Protein AF-A0AAU7VH91-F1 (afdb_monomer)

Nearest PDB structures (foldseek):
  8e12-assembly1_C  TM=5.115E-01  e=1.879E-01  synthetic construct
  8e0m-assembly1_A  TM=6.812E-01  e=1.393E+00  synthetic construct
  7rdr-assembly1_A  TM=4.113E-01  e=3.396E-01  unidentified
  8qai-assembly1_A  TM=2.446E-01  e=3.792E+00  synthetic construct
  8v3b-assembly1_a  TM=2.501E-01  e=4.549E+00  synthetic construct

Sequence (282 aa):
MSKFLTLSLVALMFVLPLPVSAATETSAGIKPGQFLYFFDTASEKIGLFFTFGSENKAKKALEHADERLAEAKESANENNTKAVEKAMAGYKEEISLATEKSKGLKDQNKAEELLNIVSENAVRHQEILASVLEKVPEEAKQAILNAIEVSKGGQEEAVKQITELKGEVEKLKKEVAELKAKNETQIKETEELKDTRIKTPQASDLQIESAFSALQIVLDNAGEKPPNMSIYAWAQLARGLKEQAVRDWMRQNPNVFSSTAYIKRFNIILTSYGLYDMRIPQ

Structure (mmCIF, N/CA/C/O backbone):
data_AF-A0AAU7VH91-F1
#
_entry.id   AF-A0AAU7VH91-F1
#
loop_
_atom_site.group_PDB
_atom_site.id
_atom_site.type_symbol
_atom_site.label_atom_id
_atom_site.label_alt_id
_atom_site.label_comp_id
_atom_site.label_asym_id
_atom_site.label_entity_id
_atom_site.label_seq_id
_atom_site.pdbx_PDB_ins_code
_atom_site.Cartn_x
_atom_site.Cartn_y
_atom_site.Cartn_z
_atom_site.occupancy
_atom_site.B_iso_or_equiv
_atom_site.auth_seq_id
_atom_site.auth_comp_id
_atom_site.auth_asym_id
_atom_site.auth_atom_id
_atom_site.pdbx_PDB_model_num
ATOM 1 N N . MET A 1 1 ? -15.155 -69.755 -34.803 1.00 45.69 1 MET A N 1
ATOM 2 C CA . MET A 1 1 ? -13.789 -69.546 -35.345 1.00 45.69 1 MET A CA 1
ATOM 3 C C . MET A 1 1 ? -13.859 -68.233 -36.111 1.00 45.69 1 MET A C 1
ATOM 5 O O . MET A 1 1 ? -14.751 -68.132 -36.929 1.00 45.69 1 MET A O 1
ATOM 9 N N . SER A 1 2 ? -13.142 -67.155 -35.814 1.00 38.47 2 SER A N 1
ATOM 10 C CA . SER A 1 2 ? -11.741 -66.989 -35.424 1.00 38.47 2 SER A CA 1
ATOM 11 C C . SER A 1 2 ? -11.566 -65.833 -34.428 1.00 38.47 2 SER A C 1
ATOM 13 O O . SER A 1 2 ? -12.277 -64.835 -34.478 1.00 38.47 2 SER A O 1
ATOM 15 N N . LYS A 1 3 ? -10.596 -65.991 -33.527 1.00 48.19 3 LYS A N 1
ATOM 16 C CA . LYS A 1 3 ? -10.148 -65.001 -32.544 1.00 48.19 3 LYS A CA 1
ATOM 17 C C . LYS A 1 3 ? -9.445 -63.842 -33.259 1.00 48.19 3 LYS A C 1
ATOM 19 O O . LYS A 1 3 ? -8.544 -64.114 -34.045 1.00 48.19 3 LYS A O 1
ATOM 24 N N . PHE A 1 4 ? -9.760 -62.598 -32.905 1.00 48.78 4 PHE A N 1
ATOM 25 C CA . PHE A 1 4 ? -8.830 -61.483 -33.075 1.00 48.78 4 PHE A CA 1
ATOM 26 C C . PHE A 1 4 ? -8.699 -60.736 -31.753 1.00 48.78 4 PHE A C 1
ATOM 28 O O . PHE A 1 4 ? -9.608 -60.071 -31.269 1.00 48.78 4 PHE A O 1
ATOM 35 N N . LEU A 1 5 ? -7.544 -60.979 -31.147 1.00 51.09 5 LEU A N 1
ATOM 36 C CA . LEU A 1 5 ? -6.989 -60.319 -29.988 1.00 51.09 5 LEU A CA 1
ATOM 37 C C . LEU A 1 5 ? -6.445 -58.969 -30.474 1.00 51.09 5 LEU A C 1
ATOM 39 O O . LEU A 1 5 ? -5.451 -58.947 -31.195 1.00 51.09 5 LEU A O 1
ATOM 43 N N . THR A 1 6 ? -7.074 -57.856 -30.110 1.00 50.66 6 THR A N 1
ATOM 44 C CA . THR A 1 6 ? -6.457 -56.531 -30.260 1.00 50.66 6 THR A CA 1
ATOM 45 C C . THR A 1 6 ? -6.230 -55.942 -28.883 1.00 50.66 6 THR A C 1
ATOM 47 O O . THR A 1 6 ? -7.120 -55.391 -28.240 1.00 50.66 6 THR A O 1
ATOM 50 N N . LEU A 1 7 ? -4.993 -56.145 -28.447 1.00 48.88 7 LEU A N 1
ATOM 51 C CA . LEU A 1 7 ? -4.307 -55.499 -27.347 1.00 48.88 7 LEU A CA 1
ATOM 52 C C . LEU A 1 7 ? -4.323 -53.978 -27.588 1.00 48.88 7 LEU A C 1
ATOM 54 O O . LEU A 1 7 ? -3.554 -53.485 -28.408 1.00 48.88 7 LEU A O 1
ATOM 58 N N . SER A 1 8 ? -5.205 -53.235 -26.915 1.00 46.97 8 SER A N 1
ATOM 59 C CA . SER A 1 8 ? -5.126 -51.771 -26.905 1.00 46.97 8 SER A CA 1
ATOM 60 C C . SER A 1 8 ? -4.471 -51.326 -25.605 1.00 46.97 8 SER A C 1
ATOM 62 O O . SER A 1 8 ? -5.043 -51.416 -24.522 1.00 46.97 8 SER A O 1
ATOM 64 N N . LEU A 1 9 ? -3.218 -50.924 -25.768 1.00 46.00 9 LEU A N 1
ATOM 65 C CA . LEU A 1 9 ? -2.287 -50.349 -24.812 1.00 46.00 9 LEU A CA 1
ATOM 66 C C . LEU A 1 9 ? -2.975 -49.311 -23.901 1.00 46.00 9 LEU A C 1
ATOM 68 O O . LEU A 1 9 ? -3.251 -48.190 -24.322 1.00 46.00 9 LEU A O 1
ATOM 72 N N . VAL A 1 10 ? -3.235 -49.666 -22.641 1.00 48.22 10 VAL A N 1
ATOM 73 C CA . VAL A 1 10 ? -3.517 -48.676 -21.596 1.00 48.22 10 VAL A CA 1
ATOM 74 C C . VAL A 1 10 ? -2.183 -48.013 -21.272 1.00 48.22 10 VAL A C 1
ATOM 76 O O . VAL A 1 10 ? -1.366 -48.560 -20.533 1.00 48.22 10 VAL A O 1
ATOM 79 N N . ALA A 1 11 ? -1.935 -46.854 -21.879 1.00 48.81 11 ALA A N 1
ATOM 80 C CA . ALA A 1 11 ? -0.882 -45.952 -21.447 1.00 48.81 11 ALA A CA 1
ATOM 81 C C . ALA A 1 11 ? -1.253 -45.445 -20.047 1.00 48.81 11 ALA A C 1
ATOM 83 O O . ALA A 1 11 ? -2.030 -44.506 -19.882 1.00 48.81 11 ALA A O 1
ATOM 84 N N . LEU A 1 12 ? -0.737 -46.134 -19.032 1.00 48.44 12 LEU A N 1
ATOM 85 C CA . LEU A 1 12 ? -0.777 -45.710 -17.643 1.00 48.44 12 LEU A CA 1
ATOM 86 C C . LEU A 1 12 ? 0.090 -44.447 -17.530 1.00 48.44 12 LEU A C 1
ATOM 88 O O . LEU A 1 12 ? 1.309 -44.520 -17.388 1.00 48.44 12 LEU A O 1
ATOM 92 N N . MET A 1 13 ? -0.540 -43.282 -17.677 1.00 47.16 13 MET A N 1
ATOM 93 C CA . MET A 1 13 ? 0.091 -41.983 -17.475 1.00 47.16 13 MET A CA 1
ATOM 94 C C . MET A 1 13 ? 0.368 -41.843 -15.975 1.00 47.16 13 MET A C 1
ATOM 96 O O . MET A 1 13 ? -0.505 -41.510 -15.178 1.00 47.16 13 MET A O 1
ATOM 100 N N . PHE A 1 14 ? 1.583 -42.210 -15.583 1.00 47.81 14 PHE A N 1
ATOM 101 C CA . PHE A 1 14 ? 2.099 -42.053 -14.233 1.00 47.81 14 PHE A CA 1
ATOM 102 C C . PHE A 1 14 ? 2.247 -40.547 -13.969 1.00 47.81 14 PHE A C 1
ATOM 104 O O . PHE A 1 14 ? 3.210 -39.922 -14.410 1.00 47.81 14 PHE A O 1
ATOM 111 N N . VAL A 1 15 ? 1.252 -39.937 -13.319 1.00 52.16 15 VAL A N 1
ATOM 112 C CA . VAL A 1 15 ? 1.330 -38.545 -12.859 1.00 52.16 15 VAL A CA 1
ATOM 113 C C . VAL A 1 15 ? 2.296 -38.519 -11.679 1.00 52.16 15 VAL A C 1
ATOM 115 O O . VAL A 1 15 ? 1.921 -38.802 -10.544 1.00 52.16 15 VAL A O 1
ATOM 118 N N . LEU A 1 16 ? 3.566 -38.229 -11.957 1.00 53.56 16 LEU A N 1
ATOM 119 C CA . LEU A 1 16 ? 4.526 -37.867 -10.921 1.00 53.56 16 LEU A CA 1
ATOM 120 C C . LEU A 1 16 ? 4.116 -36.501 -10.350 1.00 53.56 16 LEU A C 1
ATOM 122 O O . LEU A 1 16 ? 4.043 -35.539 -11.120 1.00 53.56 16 LEU A O 1
ATOM 126 N N . PRO A 1 17 ? 3.869 -36.367 -9.035 1.00 53.22 17 PRO A N 1
ATOM 127 C CA . PRO A 1 17 ? 3.764 -35.057 -8.417 1.00 53.22 17 PRO A CA 1
ATOM 128 C C . PRO A 1 17 ? 5.164 -34.437 -8.407 1.00 53.22 17 PRO A C 1
ATOM 130 O O . PRO A 1 17 ? 6.011 -34.788 -7.587 1.00 53.22 17 PRO A O 1
ATOM 133 N N . LEU A 1 18 ? 5.433 -33.545 -9.360 1.00 43.69 18 LEU A N 1
ATOM 134 C CA . LEU A 1 18 ? 6.611 -32.691 -9.281 1.00 43.69 18 LEU A CA 1
ATOM 135 C C . LEU A 1 18 ? 6.425 -31.727 -8.098 1.00 43.69 18 LEU A C 1
ATOM 137 O O . LEU A 1 18 ? 5.339 -31.156 -7.955 1.00 43.69 18 LEU A O 1
ATOM 141 N N . PRO A 1 19 ? 7.449 -31.513 -7.255 1.00 47.06 19 PRO A N 1
ATOM 142 C CA . PRO A 1 19 ? 7.421 -30.420 -6.299 1.00 47.06 19 PRO A CA 1
ATOM 143 C C . PRO A 1 19 ? 7.371 -29.105 -7.085 1.00 47.06 19 PRO A C 1
ATOM 145 O O . PRO A 1 19 ? 8.327 -28.734 -7.765 1.00 47.06 19 PRO A O 1
ATOM 148 N N . VAL A 1 20 ? 6.235 -28.410 -7.023 1.00 45.28 20 VAL A N 1
ATOM 149 C CA . VAL A 1 20 ? 6.095 -27.044 -7.538 1.00 45.28 20 VAL A CA 1
ATOM 150 C C . VAL A 1 20 ? 6.867 -26.120 -6.597 1.00 45.28 20 VAL A C 1
ATOM 152 O O . VAL A 1 20 ? 6.327 -25.563 -5.649 1.00 45.28 20 VAL A O 1
ATOM 155 N N . SER A 1 21 ? 8.165 -25.982 -6.851 1.00 51.31 21 SER A N 1
ATOM 156 C CA . SER A 1 21 ? 8.942 -24.803 -6.470 1.00 51.31 21 SER A CA 1
ATOM 157 C C . SER A 1 21 ? 9.244 -24.037 -7.747 1.00 51.31 21 SER A C 1
ATOM 159 O O . SER A 1 21 ? 10.329 -24.137 -8.309 1.00 51.31 21 SER A O 1
ATOM 161 N N . ALA A 1 22 ? 8.245 -23.308 -8.236 1.00 39.31 22 ALA A N 1
ATOM 162 C CA . ALA A 1 22 ? 8.423 -22.335 -9.297 1.00 39.31 22 ALA A CA 1
ATOM 163 C C . ALA A 1 22 ? 8.202 -20.954 -8.682 1.00 39.31 22 ALA A C 1
ATOM 165 O O . ALA A 1 22 ? 7.076 -20.599 -8.339 1.00 39.31 22 ALA A O 1
ATOM 166 N N . ALA A 1 23 ? 9.278 -20.177 -8.545 1.00 40.72 23 ALA A N 1
ATOM 167 C CA . ALA A 1 23 ? 9.130 -18.736 -8.642 1.00 40.72 23 ALA A CA 1
ATOM 168 C C . ALA A 1 23 ? 8.513 -18.493 -10.023 1.00 40.72 23 ALA A C 1
ATOM 170 O O . ALA A 1 23 ? 9.111 -18.844 -11.039 1.00 40.72 23 ALA A O 1
ATOM 171 N N . THR A 1 24 ? 7.272 -18.025 -10.067 1.00 40.34 24 THR A N 1
ATOM 172 C CA . THR A 1 24 ? 6.628 -17.656 -11.324 1.00 40.34 24 THR A CA 1
ATOM 173 C C . THR A 1 24 ? 7.423 -16.494 -11.906 1.00 40.34 24 THR A C 1
ATOM 175 O O . THR A 1 24 ? 7.359 -15.386 -11.378 1.00 40.34 24 THR A O 1
ATOM 178 N N . GLU A 1 25 ? 8.235 -16.744 -12.934 1.00 56.44 25 GLU A N 1
ATOM 179 C CA . GLU A 1 25 ? 8.891 -15.661 -13.663 1.00 56.44 25 GLU A CA 1
ATOM 180 C C . GLU A 1 25 ? 7.807 -14.854 -14.385 1.00 56.44 25 GLU A C 1
ATOM 182 O O . GLU A 1 25 ? 7.147 -15.362 -15.294 1.00 56.44 25 GLU A O 1
ATOM 187 N N . THR A 1 26 ? 7.588 -13.612 -13.948 1.00 69.44 26 THR A N 1
ATOM 188 C CA . THR A 1 26 ? 6.697 -12.674 -14.633 1.00 69.44 26 THR A CA 1
ATOM 189 C C . THR A 1 26 ? 7.236 -12.438 -16.041 1.00 69.44 26 THR A C 1
ATOM 191 O O . THR A 1 26 ? 8.400 -12.075 -16.221 1.00 69.44 26 THR A O 1
ATOM 194 N N . SER A 1 27 ? 6.407 -12.709 -17.049 1.00 71.19 27 SER A N 1
ATOM 195 C CA . SER A 1 27 ? 6.766 -12.500 -18.452 1.00 71.19 27 SER A CA 1
ATOM 196 C C . SER A 1 27 ? 6.745 -11.009 -18.783 1.00 71.19 27 SER A C 1
ATOM 198 O O . SER A 1 27 ? 5.909 -10.279 -18.266 1.00 71.19 27 SER A O 1
ATOM 200 N N . ALA A 1 28 ? 7.640 -10.572 -19.669 1.00 69.12 28 ALA A N 1
ATOM 201 C CA . ALA A 1 28 ? 7.782 -9.172 -20.065 1.00 69.12 28 ALA A CA 1
ATOM 202 C C . ALA A 1 28 ? 6.649 -8.627 -20.955 1.00 69.12 28 ALA A C 1
ATOM 204 O O . ALA A 1 28 ? 6.691 -7.452 -21.300 1.00 69.12 28 ALA A O 1
ATOM 205 N N . GLY A 1 29 ? 5.684 -9.456 -21.376 1.00 78.62 29 GLY A N 1
ATOM 206 C CA . GLY A 1 29 ? 4.536 -8.983 -22.155 1.00 78.62 29 GLY A CA 1
ATOM 207 C C . GLY A 1 29 ? 4.929 -8.232 -23.437 1.00 78.62 29 GLY A C 1
ATOM 208 O O . GLY A 1 29 ? 5.791 -8.684 -24.200 1.00 78.62 29 GLY A O 1
ATOM 209 N N . ILE A 1 30 ? 4.265 -7.100 -23.701 1.00 73.81 30 ILE A N 1
ATOM 210 C CA . ILE A 1 30 ? 4.626 -6.181 -24.789 1.00 73.81 30 ILE A CA 1
ATOM 211 C C . ILE A 1 30 ? 5.673 -5.202 -24.250 1.00 73.81 30 ILE A C 1
ATOM 213 O O . ILE A 1 30 ? 5.443 -4.489 -23.286 1.00 73.81 30 ILE A O 1
ATOM 217 N N . LYS A 1 31 ? 6.825 -5.102 -24.913 1.00 83.06 31 LYS A N 1
ATOM 218 C CA . LYS A 1 31 ? 7.952 -4.297 -24.421 1.00 83.06 31 LYS A CA 1
ATOM 219 C C . LYS A 1 31 ? 7.884 -2.825 -24.829 1.00 83.06 31 LYS A C 1
ATOM 221 O O . LYS A 1 31 ? 7.382 -2.500 -25.916 1.00 83.06 31 LYS A O 1
ATOM 226 N N . PRO A 1 32 ? 8.529 -1.924 -24.064 1.00 79.00 32 PRO A N 1
ATOM 227 C CA . PRO A 1 32 ? 8.700 -0.537 -24.457 1.00 79.00 32 PRO A CA 1
ATOM 228 C C . PRO A 1 32 ? 9.382 -0.417 -25.826 1.00 79.00 32 PRO A C 1
ATOM 230 O O . PRO A 1 32 ? 10.437 -0.992 -26.080 1.00 79.00 32 PRO A O 1
ATOM 233 N N . GLY A 1 33 ? 8.782 0.367 -26.722 1.00 73.12 33 GLY A N 1
ATOM 234 C CA . GLY A 1 33 ? 9.290 0.571 -28.084 1.00 73.12 33 GLY A CA 1
ATOM 235 C C . GLY A 1 33 ? 8.658 -0.340 -29.139 1.00 73.12 33 GLY A C 1
ATOM 236 O O . GLY A 1 33 ? 8.810 -0.065 -30.328 1.00 73.12 33 GLY A O 1
ATOM 237 N N . GLN A 1 34 ? 7.882 -1.354 -28.741 1.00 84.25 34 GLN A N 1
ATOM 238 C CA . GLN A 1 34 ? 6.994 -2.067 -29.661 1.00 84.25 34 GLN A CA 1
ATOM 239 C C . GLN A 1 34 ? 5.748 -1.222 -29.970 1.00 84.25 34 GLN A C 1
ATOM 241 O O . GLN A 1 34 ? 5.250 -0.489 -29.115 1.00 84.25 34 GLN A O 1
ATOM 246 N N . PHE A 1 35 ? 5.223 -1.330 -31.197 1.00 82.62 35 PHE A N 1
ATOM 247 C CA . PHE A 1 35 ? 4.094 -0.514 -31.677 1.00 82.62 35 PHE A CA 1
ATOM 248 C C . PHE A 1 35 ? 2.866 -0.582 -30.756 1.00 82.62 35 PHE A C 1
ATOM 250 O O . PHE A 1 35 ? 2.199 0.426 -30.531 1.00 82.62 35 PHE A O 1
ATOM 257 N N . LEU A 1 36 ? 2.594 -1.759 -30.186 1.00 87.44 36 LEU A N 1
ATOM 258 C CA . LEU A 1 36 ? 1.426 -1.987 -29.339 1.00 87.44 36 LEU A CA 1
ATOM 259 C C . LEU A 1 36 ? 1.636 -1.639 -27.859 1.00 87.44 36 LEU A C 1
ATOM 261 O O . LEU A 1 36 ? 0.666 -1.652 -27.110 1.00 87.44 36 LEU A O 1
ATOM 265 N N . TYR A 1 37 ? 2.844 -1.244 -27.441 1.00 81.00 37 TYR A N 1
ATOM 266 C CA . TYR A 1 37 ? 3.137 -0.916 -26.039 1.00 81.00 37 TYR A CA 1
ATOM 267 C C . TYR A 1 37 ? 2.272 0.229 -25.507 1.00 81.00 37 TYR A C 1
ATOM 269 O O . TYR A 1 37 ? 1.860 0.246 -24.355 1.00 81.00 37 TYR A O 1
ATOM 277 N N . PHE A 1 38 ? 1.961 1.205 -26.366 1.00 83.06 38 PHE A N 1
ATOM 278 C CA . PHE A 1 38 ? 1.062 2.289 -25.987 1.00 83.06 38 PHE A CA 1
ATOM 279 C C . PHE A 1 38 ? -0.327 1.770 -25.587 1.00 83.06 38 PHE A C 1
ATOM 281 O O . PHE A 1 38 ? -0.909 2.280 -24.633 1.00 83.06 38 PHE A O 1
ATOM 288 N N . PHE A 1 39 ? -0.850 0.768 -26.302 1.00 83.25 39 PHE A N 1
ATOM 289 C CA . PHE A 1 39 ? -2.149 0.171 -25.990 1.00 83.25 39 PHE A CA 1
ATOM 290 C C . PHE A 1 39 ? -2.091 -0.678 -24.726 1.00 83.25 39 PHE A C 1
ATOM 292 O O . PHE A 1 39 ? -3.048 -0.654 -23.958 1.00 83.25 39 PHE A O 1
ATOM 299 N N . ASP A 1 40 ? -0.971 -1.358 -24.498 1.00 80.69 40 ASP A N 1
ATOM 300 C CA . ASP A 1 40 ? -0.725 -2.166 -23.307 1.00 80.69 40 ASP A CA 1
ATOM 301 C C . ASP A 1 40 ? -0.798 -1.307 -22.038 1.00 80.69 40 ASP A C 1
ATOM 303 O O . ASP A 1 40 ? -1.766 -1.396 -21.276 1.00 80.69 40 ASP A O 1
ATOM 307 N N . THR A 1 41 ? 0.078 -0.301 -21.934 1.00 82.56 41 THR A N 1
ATOM 308 C CA . THR A 1 41 ? 0.089 0.642 -20.807 1.00 82.56 41 THR A CA 1
ATOM 309 C C . THR A 1 41 ? -1.219 1.442 -20.691 1.00 82.56 41 THR A C 1
ATOM 311 O O . THR A 1 41 ? -1.638 1.820 -19.595 1.00 82.56 41 THR A O 1
ATOM 314 N N . ALA A 1 42 ? -1.900 1.747 -21.804 1.00 77.81 42 ALA A N 1
ATOM 315 C CA . ALA A 1 42 ? -3.209 2.403 -21.752 1.00 77.81 42 ALA A CA 1
ATOM 316 C C . ALA A 1 42 ? -4.284 1.481 -21.155 1.00 77.81 42 ALA A C 1
ATOM 318 O O . ALA A 1 42 ? -5.095 1.934 -20.344 1.00 77.81 42 ALA A O 1
ATOM 319 N N . SER A 1 43 ? -4.283 0.199 -21.524 1.00 84.25 43 SER A N 1
ATOM 320 C CA . SER A 1 43 ? -5.216 -0.797 -20.996 1.00 84.25 43 SER A CA 1
ATOM 321 C C . SER A 1 43 ? -4.977 -1.071 -19.509 1.00 84.25 43 SER A C 1
ATOM 323 O O . SER A 1 43 ? -5.942 -1.125 -18.743 1.00 84.25 43 SER A O 1
ATOM 325 N N . GLU A 1 44 ? -3.716 -1.109 -19.073 1.00 87.81 44 GLU A N 1
ATOM 326 C CA . GLU A 1 44 ? -3.317 -1.185 -17.665 1.00 87.81 44 GLU A CA 1
ATOM 327 C C . GLU A 1 44 ? -3.858 0.001 -16.865 1.00 87.81 44 GLU A C 1
ATOM 329 O O . GLU A 1 44 ? -4.532 -0.187 -15.850 1.00 87.81 44 GLU A O 1
ATOM 334 N N . LYS A 1 45 ? -3.643 1.233 -17.352 1.00 85.06 45 LYS A N 1
ATOM 335 C CA . LYS A 1 45 ? -4.128 2.464 -16.705 1.00 85.06 45 LYS A CA 1
ATOM 336 C C . LYS A 1 45 ? -5.650 2.513 -16.620 1.00 85.06 45 LYS A C 1
ATOM 338 O O . LYS A 1 45 ? -6.190 2.889 -15.580 1.00 85.06 45 LYS A O 1
ATOM 343 N N . ILE A 1 46 ? -6.353 2.105 -17.679 1.00 79.25 46 ILE A N 1
ATOM 344 C CA . ILE A 1 46 ? -7.818 1.969 -17.676 1.00 79.25 46 ILE A CA 1
ATOM 345 C C . ILE A 1 46 ? -8.239 0.921 -16.641 1.00 79.25 46 ILE A C 1
ATOM 347 O O . ILE A 1 46 ? -9.100 1.182 -15.800 1.00 79.25 46 ILE A O 1
ATOM 351 N N . GLY A 1 47 ? -7.599 -0.247 -16.651 1.00 78.88 47 GLY A N 1
ATOM 352 C CA . GLY A 1 47 ? -7.864 -1.315 -15.698 1.00 78.88 47 GLY A CA 1
ATOM 353 C C . GLY A 1 47 ? -7.642 -0.870 -14.253 1.00 78.88 47 GLY A C 1
ATOM 354 O O . GLY A 1 47 ? -8.463 -1.166 -13.388 1.00 78.88 47 GLY A O 1
ATOM 355 N N . LEU A 1 48 ? -6.569 -0.133 -13.980 1.00 85.56 48 LEU A N 1
ATOM 356 C CA . LEU A 1 48 ? -6.235 0.420 -12.669 1.00 85.56 48 LEU A CA 1
ATOM 357 C C . LEU A 1 48 ? -7.222 1.518 -12.237 1.00 85.56 48 LEU A C 1
ATOM 359 O O . LEU A 1 48 ? -7.609 1.580 -11.067 1.00 85.56 48 LEU A O 1
ATOM 363 N N . PHE A 1 49 ? -7.687 2.352 -13.174 1.00 84.19 49 PHE A N 1
ATOM 364 C CA . PHE A 1 49 ? -8.720 3.359 -12.925 1.00 84.19 49 PHE A CA 1
ATOM 365 C C . PHE A 1 49 ? -10.033 2.715 -12.457 1.00 84.19 49 PHE A C 1
ATOM 367 O O . PHE A 1 49 ? -10.590 3.145 -11.444 1.00 84.19 49 PHE A O 1
ATOM 374 N N . PHE A 1 50 ? -10.471 1.648 -13.133 1.00 85.06 50 PHE A N 1
ATOM 375 C CA . PHE A 1 50 ? -11.690 0.898 -12.802 1.00 85.06 50 PHE A CA 1
ATOM 376 C C . PHE A 1 50 ? -11.514 -0.152 -11.693 1.00 85.06 50 PHE A C 1
ATOM 378 O O . PHE A 1 50 ? -12.493 -0.753 -11.255 1.00 85.06 50 PHE A O 1
ATOM 385 N N . THR A 1 51 ? -10.294 -0.372 -11.198 1.00 84.69 51 THR A N 1
ATOM 386 C CA . THR A 1 51 ? -10.058 -1.255 -10.050 1.00 84.69 51 THR A CA 1
ATOM 387 C C . THR A 1 51 ? -10.566 -0.577 -8.780 1.00 84.69 51 THR A C 1
ATOM 389 O O . THR A 1 51 ? -10.068 0.475 -8.384 1.00 84.69 51 THR A O 1
ATOM 392 N N . PHE A 1 52 ? -11.564 -1.157 -8.115 1.00 86.50 52 PHE A N 1
ATOM 393 C CA . PHE A 1 52 ? -12.124 -0.585 -6.891 1.00 86.50 52 PHE A CA 1
ATOM 394 C C . PHE A 1 52 ? -11.358 -1.031 -5.640 1.00 86.50 52 PHE A C 1
ATOM 396 O O . PHE A 1 52 ? -11.024 -2.205 -5.481 1.00 86.50 52 PHE A O 1
ATOM 403 N N . GLY A 1 53 ? -11.153 -0.083 -4.720 1.00 89.69 53 GLY A N 1
ATOM 404 C CA . GLY A 1 53 ? -10.517 -0.309 -3.421 1.00 89.69 53 GLY A CA 1
ATOM 405 C C . GLY A 1 53 ? -8.996 -0.138 -3.439 1.00 89.69 53 GLY A C 1
ATOM 406 O O . GLY A 1 53 ? -8.316 -0.576 -4.364 1.00 89.69 53 GLY A O 1
ATOM 407 N N . SER A 1 54 ? -8.458 0.499 -2.394 1.00 92.81 54 SER A N 1
ATOM 408 C CA . SER A 1 54 ? -7.014 0.738 -2.262 1.00 92.81 54 SER A CA 1
ATOM 409 C C . SER A 1 54 ? -6.212 -0.562 -2.213 1.00 92.81 54 SER A C 1
ATOM 411 O O . SER A 1 54 ? -5.148 -0.628 -2.811 1.00 92.81 54 SER A O 1
ATOM 413 N N . GLU A 1 55 ? -6.758 -1.610 -1.587 1.00 94.56 55 GLU A N 1
ATOM 414 C CA . GLU A 1 55 ? -6.123 -2.931 -1.506 1.00 94.56 55 GLU A CA 1
ATOM 415 C C . GLU A 1 55 ? -5.857 -3.511 -2.904 1.00 94.56 55 GLU A C 1
ATOM 417 O O . GLU A 1 55 ? -4.723 -3.835 -3.246 1.00 94.56 55 GLU A O 1
ATOM 422 N N . ASN A 1 56 ? -6.891 -3.578 -3.746 1.00 93.62 56 ASN A N 1
ATOM 423 C CA . ASN A 1 56 ? -6.765 -4.131 -5.094 1.00 93.62 56 ASN A CA 1
ATOM 424 C C . ASN A 1 56 ? -5.877 -3.259 -5.987 1.00 93.62 56 ASN A C 1
ATOM 426 O O . ASN A 1 56 ? -5.121 -3.784 -6.798 1.00 93.62 56 ASN A O 1
ATOM 430 N N . LYS A 1 57 ? -5.937 -1.930 -5.826 1.00 94.31 57 LYS A N 1
ATOM 431 C CA . LYS A 1 57 ? -5.042 -1.017 -6.550 1.00 94.31 57 LYS A CA 1
ATOM 432 C C . LYS A 1 57 ? -3.580 -1.222 -6.164 1.00 94.31 57 LYS A C 1
ATOM 434 O O . LYS A 1 57 ? -2.736 -1.174 -7.046 1.00 94.31 57 LYS A O 1
ATOM 439 N N . ALA A 1 58 ? -3.289 -1.463 -4.885 1.00 96.12 58 ALA A N 1
ATOM 440 C CA . ALA A 1 58 ? -1.930 -1.737 -4.432 1.00 96.12 58 ALA A CA 1
ATOM 441 C C . ALA A 1 58 ? -1.390 -3.045 -5.027 1.00 96.12 58 ALA A C 1
ATOM 443 O O . ALA A 1 58 ? -0.287 -3.060 -5.563 1.00 96.12 58 ALA A O 1
ATOM 444 N N . LYS A 1 59 ? -2.197 -4.114 -4.995 1.00 95.88 59 LYS A N 1
ATOM 445 C CA . LYS A 1 59 ? -1.848 -5.417 -5.588 1.00 95.88 59 LYS A CA 1
ATOM 446 C C . LYS A 1 59 ? -1.582 -5.298 -7.090 1.00 95.88 59 LYS A C 1
ATOM 448 O O . LYS A 1 59 ? -0.542 -5.734 -7.561 1.00 95.88 59 LYS A O 1
ATOM 453 N N . LYS A 1 60 ? -2.473 -4.621 -7.817 1.00 95.94 60 LYS A N 1
ATOM 454 C CA . LYS A 1 60 ? -2.327 -4.416 -9.261 1.00 95.94 60 LYS A CA 1
ATOM 455 C C . LYS A 1 60 ? -1.112 -3.561 -9.629 1.00 95.94 60 LYS A C 1
ATOM 457 O O . LYS A 1 60 ? -0.440 -3.844 -10.610 1.00 95.94 60 LYS A O 1
ATOM 462 N N . ALA A 1 61 ? -0.806 -2.544 -8.826 1.00 96.50 61 ALA A N 1
ATOM 463 C CA . ALA A 1 61 ? 0.408 -1.760 -9.014 1.00 96.50 61 ALA A CA 1
ATOM 464 C C . ALA A 1 61 ? 1.673 -2.620 -8.819 1.00 96.50 61 ALA A C 1
ATOM 466 O O . ALA A 1 61 ? 2.614 -2.509 -9.595 1.00 96.50 61 ALA A O 1
ATOM 467 N N . LEU A 1 62 ? 1.695 -3.542 -7.846 1.00 96.69 62 LEU A N 1
ATOM 468 C CA . LEU A 1 62 ? 2.813 -4.488 -7.709 1.00 96.69 62 LEU A CA 1
ATOM 469 C C . LEU A 1 62 ? 2.955 -5.411 -8.926 1.00 96.69 62 LEU A C 1
ATOM 471 O O . LEU A 1 62 ? 4.074 -5.612 -9.389 1.00 96.69 62 LEU A O 1
ATOM 475 N N . GLU A 1 63 ? 1.844 -5.911 -9.476 1.00 95.50 63 GLU A N 1
ATOM 476 C CA . GLU A 1 63 ? 1.856 -6.727 -10.701 1.00 95.50 63 GLU A CA 1
ATOM 477 C C . GLU A 1 63 ? 2.472 -5.959 -11.881 1.00 95.50 63 GLU A C 1
ATOM 479 O O . GLU A 1 63 ? 3.363 -6.471 -12.558 1.00 95.50 63 GLU A O 1
ATOM 484 N N . HIS A 1 64 ? 2.066 -4.703 -12.093 1.00 95.62 64 HIS A N 1
ATOM 485 C CA . HIS A 1 64 ? 2.666 -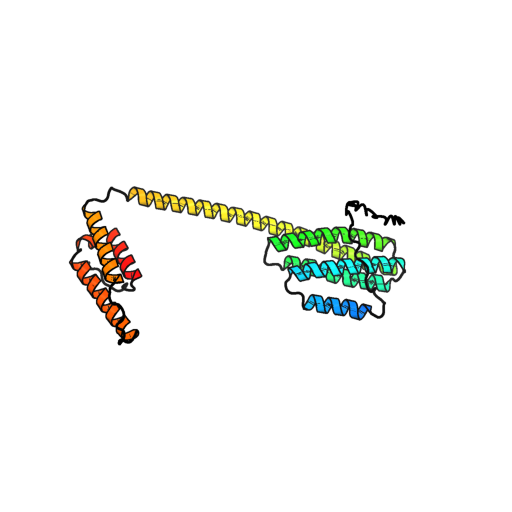3.869 -13.134 1.00 95.62 64 HIS A CA 1
ATOM 486 C C . HIS A 1 64 ? 4.146 -3.568 -12.844 1.00 95.62 64 HIS A C 1
ATOM 488 O O . HIS A 1 64 ? 4.955 -3.512 -13.766 1.00 95.62 64 HIS A O 1
ATOM 494 N N . ALA A 1 65 ? 4.540 -3.380 -11.579 1.00 97.06 65 ALA A N 1
ATOM 495 C CA . ALA A 1 65 ? 5.945 -3.186 -11.221 1.00 97.06 65 ALA A CA 1
ATOM 496 C C . ALA A 1 65 ? 6.799 -4.413 -11.596 1.00 97.06 65 ALA A C 1
ATOM 498 O O . ALA A 1 65 ? 7.877 -4.245 -12.170 1.00 97.06 65 ALA A O 1
ATOM 499 N N . AS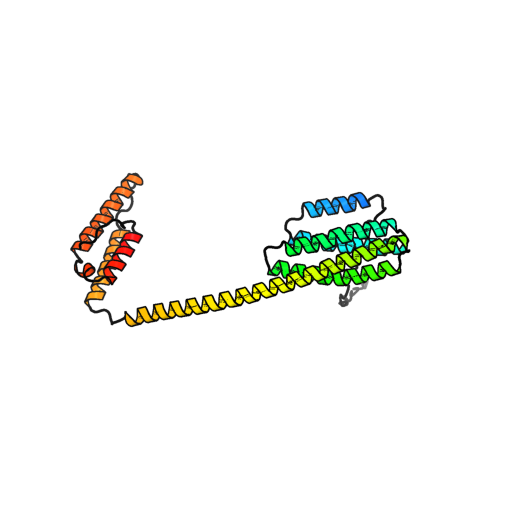P A 1 66 ? 6.305 -5.630 -11.340 1.00 96.00 66 ASP A N 1
ATOM 500 C CA . ASP A 1 66 ? 6.954 -6.876 -11.770 1.00 96.00 66 ASP A CA 1
ATOM 501 C C . ASP A 1 66 ? 7.097 -6.948 -13.300 1.00 96.00 66 ASP A C 1
ATOM 503 O O . ASP A 1 66 ? 8.160 -7.310 -13.812 1.00 96.00 66 ASP A O 1
ATOM 507 N N . GLU A 1 67 ? 6.056 -6.557 -14.037 1.00 94.44 67 GLU A N 1
ATOM 508 C CA . GLU A 1 67 ? 6.069 -6.514 -15.502 1.00 94.44 67 GLU A CA 1
ATOM 509 C C . GLU A 1 67 ? 7.118 -5.530 -16.039 1.00 94.44 67 GLU A C 1
ATOM 511 O O . GLU A 1 67 ? 7.943 -5.890 -16.882 1.00 94.44 67 GLU A O 1
ATOM 516 N N . ARG A 1 68 ? 7.193 -4.317 -15.474 1.00 97.50 68 ARG A N 1
ATOM 517 C CA . ARG A 1 68 ? 8.221 -3.332 -15.849 1.00 97.50 68 ARG A CA 1
ATOM 518 C C . ARG A 1 68 ? 9.641 -3.842 -15.581 1.00 97.50 68 ARG A C 1
ATOM 520 O O . ARG A 1 68 ? 10.555 -3.546 -16.351 1.00 97.50 68 ARG A O 1
ATOM 527 N N . LEU A 1 69 ? 9.864 -4.623 -14.522 1.00 96.81 69 LEU A N 1
ATOM 528 C CA . LEU A 1 69 ? 11.174 -5.240 -14.274 1.00 96.81 69 LEU A CA 1
ATOM 529 C C . LEU A 1 69 ? 11.511 -6.325 -15.300 1.00 96.81 69 LEU A C 1
ATOM 531 O O . LEU A 1 69 ? 12.664 -6.414 -15.736 1.00 96.81 69 LEU A O 1
ATOM 535 N N . ALA A 1 70 ? 10.525 -7.122 -15.711 1.00 95.06 70 ALA A N 1
ATOM 536 C CA . ALA A 1 70 ? 10.698 -8.113 -16.767 1.00 95.06 70 ALA A CA 1
ATOM 537 C C . ALA A 1 70 ? 11.035 -7.442 -18.113 1.00 95.06 70 ALA A C 1
ATOM 539 O O . ALA A 1 70 ? 12.017 -7.821 -18.759 1.00 95.06 70 ALA A O 1
ATOM 540 N N . GLU A 1 71 ? 10.313 -6.378 -18.479 1.00 93.62 71 GLU A N 1
ATOM 541 C CA . GLU A 1 71 ? 10.606 -5.547 -19.656 1.00 93.62 71 GLU A CA 1
ATOM 542 C C . GLU A 1 71 ? 12.020 -4.965 -19.624 1.00 93.62 71 GLU A C 1
ATOM 544 O O . GLU A 1 71 ? 12.726 -4.985 -20.636 1.00 93.62 71 GLU A O 1
ATOM 549 N N . ALA A 1 72 ? 12.452 -4.451 -18.469 1.00 95.00 72 ALA A N 1
ATOM 550 C CA . ALA A 1 72 ? 13.781 -3.877 -18.301 1.00 95.00 72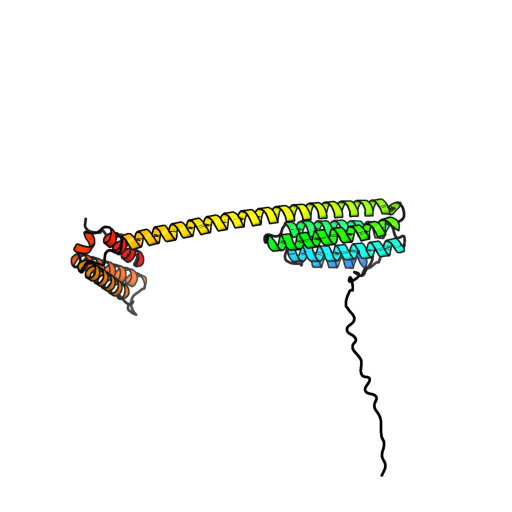 ALA A CA 1
ATOM 551 C C . ALA A 1 72 ? 14.881 -4.932 -18.455 1.00 95.00 72 ALA A C 1
ATOM 553 O O . ALA A 1 72 ? 15.877 -4.685 -19.135 1.00 95.00 72 ALA A O 1
ATOM 554 N N . LYS A 1 73 ? 14.691 -6.123 -17.872 1.00 94.06 73 LYS A N 1
ATOM 555 C CA . LYS A 1 73 ? 15.632 -7.246 -17.986 1.00 94.06 73 LYS A CA 1
ATOM 556 C C . LYS A 1 73 ? 15.791 -7.694 -19.435 1.00 94.06 73 LYS A C 1
ATOM 558 O O . LYS A 1 73 ? 16.917 -7.921 -19.877 1.00 94.06 73 LYS A O 1
ATOM 563 N N . GLU A 1 74 ? 14.694 -7.808 -20.177 1.00 93.75 74 GLU A N 1
ATOM 564 C CA . GLU A 1 74 ? 14.748 -8.201 -21.585 1.00 93.75 74 GLU A CA 1
ATOM 565 C C . GLU A 1 74 ? 15.349 -7.094 -22.461 1.00 93.75 74 GLU A C 1
ATOM 567 O O . GLU A 1 74 ? 16.265 -7.356 -23.239 1.00 93.75 74 GLU A O 1
ATOM 572 N N . SER A 1 75 ? 14.928 -5.843 -22.260 1.00 93.44 75 SER A N 1
ATOM 573 C CA . SER A 1 75 ? 15.450 -4.681 -22.996 1.00 93.44 75 SER A CA 1
ATOM 574 C C . SER A 1 75 ? 16.946 -4.453 -22.760 1.00 93.44 75 SER A C 1
ATOM 576 O O . SER A 1 75 ? 17.660 -4.035 -23.673 1.00 93.44 75 SER A O 1
ATOM 578 N N . ALA A 1 76 ? 17.442 -4.758 -21.557 1.00 92.62 76 ALA A N 1
ATOM 579 C CA . ALA A 1 76 ? 18.866 -4.711 -21.243 1.00 92.62 76 ALA A CA 1
ATOM 580 C C . ALA A 1 76 ? 19.664 -5.751 -22.042 1.00 92.62 76 ALA A C 1
ATOM 582 O O . ALA A 1 76 ? 20.723 -5.422 -22.570 1.00 92.62 76 ALA A O 1
ATOM 583 N N . ASN A 1 77 ? 19.139 -6.972 -22.209 1.00 91.44 77 ASN A N 1
ATOM 584 C CA . ASN A 1 77 ? 19.784 -7.995 -23.043 1.00 91.44 77 ASN A CA 1
ATOM 585 C C . ASN A 1 77 ? 1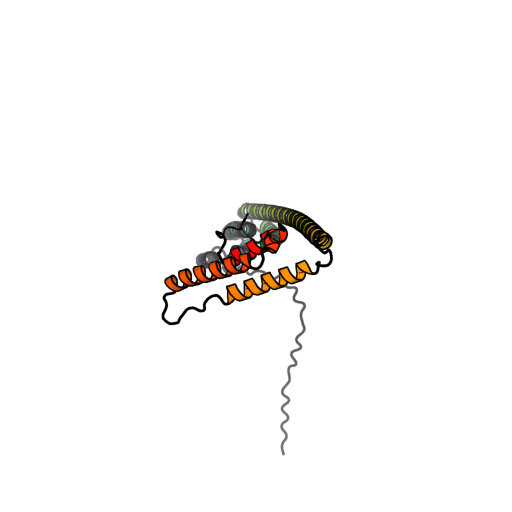9.831 -7.584 -24.531 1.00 91.44 77 ASN A C 1
ATOM 587 O O . ASN A 1 77 ? 20.710 -8.025 -25.268 1.00 91.44 77 ASN A O 1
ATOM 591 N N . GLU A 1 78 ? 18.906 -6.728 -24.969 1.00 92.19 78 GLU A N 1
ATOM 592 C CA . GLU A 1 78 ? 18.836 -6.184 -26.332 1.00 92.19 78 GLU A CA 1
ATOM 593 C C . GLU A 1 78 ? 19.647 -4.888 -26.519 1.00 92.19 78 GLU A C 1
ATOM 595 O O . GLU A 1 78 ? 19.644 -4.318 -27.609 1.00 92.19 78 GLU A O 1
ATOM 600 N N . ASN A 1 79 ? 20.341 -4.404 -25.480 1.00 91.50 79 ASN A N 1
ATOM 601 C CA . ASN A 1 79 ? 21.019 -3.099 -25.454 1.00 91.50 79 ASN A CA 1
ATOM 602 C C . ASN A 1 79 ? 20.095 -1.910 -25.790 1.00 91.50 79 ASN A C 1
ATOM 604 O O . ASN A 1 79 ? 20.545 -0.866 -26.269 1.00 91.50 79 ASN A O 1
ATOM 608 N N . ASN A 1 80 ? 18.790 -2.036 -25.531 1.00 93.94 80 ASN A N 1
ATOM 609 C CA . ASN A 1 80 ? 17.818 -0.984 -25.803 1.00 93.94 80 ASN A CA 1
ATOM 610 C C . ASN A 1 80 ? 17.673 -0.051 -24.591 1.00 93.94 80 ASN A C 1
ATOM 612 O O . ASN A 1 80 ? 16.743 -0.163 -23.791 1.00 93.94 80 ASN A O 1
ATOM 616 N N . THR A 1 81 ? 18.604 0.894 -24.464 1.00 93.81 81 THR A N 1
ATOM 617 C CA . THR A 1 81 ? 18.690 1.826 -23.325 1.00 93.81 81 THR A CA 1
ATOM 618 C C . THR A 1 81 ? 17.420 2.648 -23.118 1.00 93.81 81 THR A C 1
ATOM 620 O O . THR A 1 81 ? 16.947 2.770 -21.992 1.00 93.81 81 THR A O 1
ATOM 623 N N . LYS A 1 82 ? 16.794 3.133 -24.197 1.00 94.75 82 LYS A N 1
ATOM 624 C CA . LYS A 1 82 ? 15.536 3.898 -24.123 1.00 94.75 82 LYS A CA 1
ATOM 625 C C . LYS A 1 82 ? 14.376 3.068 -23.581 1.00 94.75 82 LYS A C 1
ATOM 627 O O . LYS A 1 82 ? 13.528 3.592 -22.859 1.00 94.75 82 LYS A O 1
ATOM 632 N N . ALA A 1 83 ? 14.311 1.787 -23.946 1.00 93.50 83 ALA A N 1
ATOM 633 C CA . ALA A 1 83 ? 13.293 0.889 -23.420 1.00 93.50 83 ALA A CA 1
ATOM 634 C C . ALA A 1 83 ? 13.515 0.612 -21.928 1.00 93.50 83 ALA A C 1
ATOM 636 O O . ALA A 1 83 ? 12.559 0.682 -21.158 1.00 93.50 83 ALA A O 1
ATOM 637 N N . VAL A 1 84 ? 14.772 0.417 -21.509 1.00 94.94 84 VAL A N 1
ATOM 638 C CA . VAL A 1 84 ? 15.136 0.303 -20.087 1.00 94.94 84 VAL A CA 1
ATOM 639 C C . VAL A 1 84 ? 14.726 1.556 -19.315 1.00 94.94 84 VAL A C 1
ATOM 641 O O . VAL A 1 84 ? 14.033 1.447 -18.309 1.00 94.94 84 VAL A O 1
ATOM 644 N N . GLU A 1 85 ? 15.091 2.751 -19.783 1.00 95.56 85 GLU A N 1
ATOM 645 C CA . GLU A 1 85 ? 14.730 4.014 -19.123 1.00 95.56 85 GLU A CA 1
ATOM 646 C C . GLU A 1 85 ? 13.216 4.159 -18.939 1.00 95.56 85 GLU A C 1
ATOM 648 O O . GLU A 1 85 ? 12.746 4.554 -17.868 1.00 95.56 85 GLU A O 1
ATOM 653 N N . LYS A 1 86 ? 12.442 3.799 -19.969 1.00 95.56 86 LYS A N 1
ATOM 654 C CA . LYS A 1 86 ? 10.980 3.858 -19.923 1.00 95.56 86 LYS A CA 1
ATOM 655 C C . LYS A 1 86 ? 10.394 2.846 -18.939 1.00 95.56 86 LYS A C 1
ATOM 657 O O . LYS A 1 86 ? 9.523 3.217 -18.154 1.00 95.56 86 LYS A O 1
ATOM 662 N N . ALA A 1 87 ? 10.900 1.614 -18.938 1.00 95.75 87 ALA A N 1
ATOM 663 C CA . ALA A 1 87 ? 10.507 0.596 -17.970 1.00 95.75 87 ALA A CA 1
ATOM 664 C C . ALA A 1 87 ? 10.834 1.034 -16.531 1.00 95.75 87 ALA A C 1
ATOM 666 O O . ALA A 1 87 ? 9.993 0.916 -15.646 1.00 95.75 87 ALA A O 1
ATOM 667 N N . MET A 1 88 ? 12.004 1.643 -16.295 1.00 97.69 88 MET A N 1
ATOM 668 C CA . MET A 1 88 ? 12.388 2.175 -14.979 1.00 97.69 88 MET A CA 1
ATOM 669 C C . MET A 1 88 ? 11.510 3.344 -14.527 1.00 97.69 88 MET A C 1
ATOM 671 O O . MET A 1 88 ? 11.237 3.482 -13.335 1.00 97.69 88 MET A O 1
ATOM 675 N N . ALA A 1 89 ? 11.051 4.194 -15.447 1.00 96.94 89 ALA A N 1
ATOM 676 C CA . ALA A 1 89 ? 10.079 5.233 -15.120 1.00 96.94 89 ALA A CA 1
ATOM 677 C C . ALA A 1 89 ? 8.747 4.623 -14.656 1.00 96.94 89 ALA A C 1
ATOM 679 O O . ALA A 1 89 ? 8.270 4.983 -13.582 1.00 96.94 89 ALA A O 1
ATOM 680 N N . GLY A 1 90 ? 8.212 3.654 -15.408 1.00 95.19 90 GLY A N 1
ATOM 681 C CA . GLY A 1 90 ? 6.979 2.947 -15.046 1.00 95.19 90 GLY A CA 1
ATOM 682 C C . GLY A 1 90 ? 7.100 2.185 -13.726 1.00 95.19 90 GLY A C 1
ATOM 683 O O . GLY A 1 90 ? 6.248 2.329 -12.858 1.00 95.19 90 GLY A O 1
ATOM 684 N N . TYR A 1 91 ? 8.200 1.455 -13.520 1.00 98.12 91 TYR A N 1
ATOM 685 C CA . TYR A 1 91 ? 8.463 0.738 -12.270 1.00 98.12 91 TYR A CA 1
ATOM 686 C C . TYR A 1 91 ? 8.370 1.663 -11.049 1.00 98.12 91 TYR A C 1
ATOM 688 O O . TYR A 1 91 ? 7.696 1.342 -10.072 1.00 98.12 91 TYR A O 1
ATOM 696 N N . LYS A 1 92 ? 9.013 2.839 -11.114 1.00 98.31 92 LYS A N 1
ATOM 697 C CA . LYS A 1 92 ? 8.989 3.819 -10.018 1.00 98.31 92 LYS A CA 1
ATOM 698 C C . LYS A 1 92 ? 7.578 4.319 -9.716 1.00 98.31 92 LYS A C 1
ATOM 700 O O . LYS A 1 92 ? 7.251 4.494 -8.542 1.00 98.31 92 LYS A O 1
ATOM 705 N N . GLU A 1 93 ? 6.771 4.575 -10.746 1.00 97.44 93 GLU A N 1
ATOM 706 C CA . GLU A 1 93 ? 5.371 4.987 -10.582 1.00 97.44 93 GLU A CA 1
ATOM 707 C C . GLU A 1 93 ? 4.577 3.898 -9.850 1.00 97.44 93 GLU A C 1
ATOM 709 O O . GLU A 1 93 ? 3.911 4.181 -8.853 1.00 97.44 93 GLU A O 1
ATOM 714 N N . GLU A 1 94 ? 4.717 2.651 -10.291 1.00 97.62 94 GLU A N 1
ATOM 715 C CA . GLU A 1 94 ? 3.936 1.524 -9.788 1.00 97.62 94 GLU A CA 1
ATOM 716 C C . GLU A 1 94 ? 4.324 1.119 -8.356 1.00 97.62 94 GLU A C 1
ATOM 718 O O . GLU A 1 94 ? 3.453 0.986 -7.493 1.00 97.62 94 GLU A O 1
ATOM 723 N N . ILE A 1 95 ? 5.620 1.031 -8.028 1.00 97.62 95 ILE A N 1
ATOM 724 C CA . ILE A 1 95 ? 6.050 0.700 -6.656 1.00 97.62 95 ILE A CA 1
ATOM 725 C C . ILE A 1 95 ? 5.686 1.809 -5.653 1.00 97.62 95 ILE A C 1
ATOM 727 O O . ILE A 1 95 ? 5.301 1.534 -4.509 1.00 97.62 95 ILE A O 1
ATOM 731 N N . SER A 1 96 ? 5.734 3.075 -6.086 1.00 97.81 96 SER A N 1
ATOM 732 C CA . SER A 1 96 ? 5.305 4.213 -5.263 1.00 97.81 96 SER A CA 1
ATOM 733 C C . SER A 1 96 ? 3.799 4.177 -5.027 1.00 97.81 96 SER A C 1
ATOM 735 O O . SER A 1 96 ? 3.342 4.377 -3.900 1.00 97.81 96 SER A O 1
ATOM 737 N N . LEU A 1 97 ? 3.024 3.865 -6.068 1.00 97.12 97 LEU A N 1
ATOM 738 C CA . LEU A 1 97 ? 1.577 3.736 -5.976 1.00 97.12 97 LEU A CA 1
ATOM 739 C C . LEU A 1 97 ? 1.168 2.579 -5.059 1.00 97.12 97 LEU A C 1
ATOM 741 O O . LEU A 1 97 ? 0.290 2.758 -4.211 1.00 97.12 97 LEU A O 1
ATOM 745 N N . ALA A 1 98 ? 1.809 1.415 -5.189 1.00 97.50 98 ALA A N 1
ATOM 746 C CA . ALA A 1 98 ? 1.578 0.268 -4.317 1.00 97.50 98 ALA A CA 1
ATOM 747 C C . ALA A 1 98 ? 1.797 0.636 -2.844 1.00 97.50 98 ALA A C 1
ATOM 749 O O . ALA A 1 98 ? 0.946 0.369 -1.988 1.00 97.50 98 ALA A O 1
ATOM 750 N N . THR A 1 99 ? 2.899 1.334 -2.567 1.00 97.44 99 THR A N 1
ATOM 751 C CA . THR A 1 99 ? 3.234 1.840 -1.233 1.00 97.44 99 THR A CA 1
ATOM 752 C C . THR A 1 99 ? 2.180 2.834 -0.727 1.00 97.44 99 THR A C 1
ATOM 754 O O . THR A 1 99 ? 1.673 2.690 0.385 1.00 97.44 99 THR A O 1
ATOM 757 N N . GLU A 1 100 ? 1.786 3.819 -1.540 1.00 97.44 100 GLU A N 1
ATOM 758 C CA . GLU A 1 100 ? 0.782 4.833 -1.182 1.00 97.44 100 GLU A CA 1
ATOM 759 C C . GLU A 1 100 ? -0.588 4.209 -0.870 1.00 97.44 100 GLU A C 1
ATOM 761 O O . GLU A 1 100 ? -1.205 4.518 0.153 1.00 97.44 100 GLU A O 1
ATOM 766 N N . LYS A 1 101 ? -1.074 3.307 -1.732 1.00 97.12 101 LYS A N 1
ATOM 767 C CA . LYS A 1 101 ? -2.390 2.680 -1.555 1.00 97.12 101 LYS A CA 1
ATOM 768 C C . LYS A 1 101 ? -2.434 1.731 -0.366 1.00 97.12 101 LYS A C 1
ATOM 770 O O . LYS A 1 101 ? -3.478 1.670 0.283 1.00 97.12 101 LYS A O 1
ATOM 775 N N . SER A 1 102 ? -1.321 1.074 -0.046 1.00 96.94 102 SER A N 1
ATOM 776 C CA . SER A 1 102 ? -1.203 0.225 1.145 1.00 96.94 102 SER A CA 1
ATOM 777 C C . SER A 1 102 ? -1.331 1.041 2.434 1.00 96.94 102 SER A C 1
ATOM 779 O O . SER A 1 102 ? -2.112 0.681 3.310 1.00 96.94 102 SER A O 1
ATOM 781 N N . LYS A 1 103 ? -0.669 2.203 2.516 1.00 94.19 103 LYS A N 1
ATOM 782 C CA . LYS A 1 103 ? -0.795 3.116 3.670 1.00 94.19 103 LYS A CA 1
ATOM 783 C C . LYS A 1 103 ? -2.177 3.736 3.813 1.00 94.19 103 LYS A C 1
ATOM 785 O O . LYS A 1 103 ? -2.626 4.009 4.917 1.00 94.19 103 LYS A O 1
ATOM 790 N N . GLY A 1 104 ? -2.847 3.999 2.693 1.00 91.81 104 GLY A N 1
ATOM 791 C CA . GLY A 1 104 ? -4.169 4.624 2.681 1.00 91.81 104 GLY A CA 1
ATOM 792 C C . GLY A 1 104 ? -5.314 3.706 3.128 1.00 91.81 104 GLY A C 1
ATOM 793 O O . GLY A 1 104 ? -6.478 4.108 3.046 1.00 91.81 104 GLY A O 1
ATOM 794 N N . LEU A 1 105 ? -5.031 2.465 3.535 1.00 93.75 105 LEU A N 1
ATOM 795 C CA . LEU A 1 105 ? -6.040 1.522 4.001 1.00 93.75 105 LEU A CA 1
ATOM 796 C C . LEU A 1 105 ? -6.521 1.868 5.413 1.00 93.75 105 LEU A C 1
ATOM 798 O O . LEU A 1 105 ? -5.739 2.094 6.325 1.00 93.75 105 LEU A O 1
ATOM 802 N N . LYS A 1 106 ? -7.847 1.871 5.593 1.00 91.75 106 LYS A N 1
ATOM 803 C CA . LYS A 1 106 ? -8.481 2.123 6.899 1.00 91.75 106 LYS A CA 1
ATOM 804 C C . LYS A 1 106 ? -8.404 0.926 7.845 1.00 91.75 106 LYS A C 1
ATOM 806 O O . LYS A 1 106 ? -8.480 1.097 9.054 1.00 91.75 106 LYS A O 1
ATOM 811 N N . ASP A 1 107 ? -8.341 -0.276 7.287 1.00 93.06 107 ASP A N 1
ATOM 812 C CA . ASP A 1 107 ? -8.199 -1.509 8.052 1.00 93.06 107 ASP A CA 1
ATOM 813 C C . ASP A 1 107 ? -6.712 -1.729 8.339 1.00 93.06 107 ASP A C 1
ATOM 815 O O . ASP A 1 107 ? -5.938 -1.970 7.412 1.00 93.06 107 ASP A O 1
ATOM 819 N N . GLN A 1 108 ? -6.326 -1.615 9.612 1.00 91.12 108 GLN A N 1
ATOM 820 C CA . GLN A 1 108 ? -4.932 -1.690 10.051 1.00 91.12 108 GLN A CA 1
ATOM 821 C C . GLN A 1 108 ? -4.296 -3.057 9.780 1.00 91.12 108 GLN A C 1
ATOM 823 O O . GLN A 1 108 ? -3.129 -3.109 9.404 1.00 91.12 108 GLN A O 1
ATOM 828 N N . ASN A 1 109 ? -5.058 -4.150 9.898 1.00 92.19 109 ASN A N 1
ATOM 829 C CA . ASN A 1 109 ? -4.531 -5.492 9.637 1.00 92.19 109 ASN A CA 1
ATOM 830 C C . ASN A 1 109 ? -4.239 -5.665 8.146 1.00 92.19 109 ASN A C 1
ATOM 832 O O . ASN A 1 109 ? -3.182 -6.163 7.767 1.00 92.19 109 ASN A O 1
ATOM 836 N N . LYS A 1 110 ? -5.159 -5.201 7.292 1.00 94.75 110 LYS A N 1
ATOM 837 C CA . LYS A 1 110 ? -4.957 -5.223 5.839 1.00 94.75 110 LYS A CA 1
ATOM 838 C C . LYS A 1 110 ? -3.840 -4.289 5.397 1.00 94.75 110 LYS A C 1
ATOM 840 O O . LYS A 1 110 ? -3.105 -4.630 4.478 1.00 94.75 110 LYS A O 1
ATOM 845 N N . ALA A 1 111 ? -3.728 -3.115 6.021 1.00 95.81 111 ALA A N 1
ATOM 846 C CA . ALA A 1 111 ? -2.638 -2.181 5.768 1.00 95.81 111 ALA A CA 1
ATOM 847 C C . ALA A 1 111 ? -1.289 -2.832 6.095 1.00 95.81 111 ALA A C 1
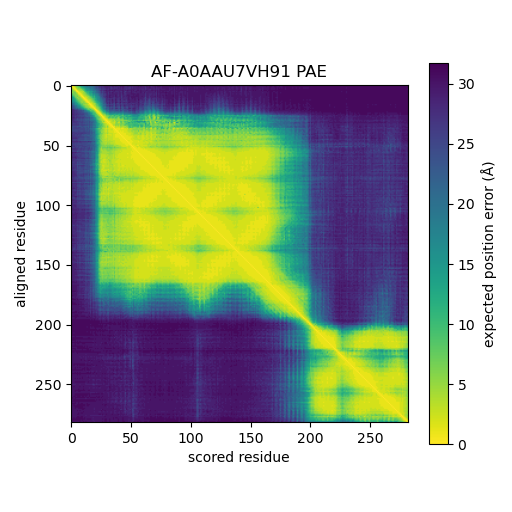ATOM 849 O O . ALA A 1 111 ? -0.396 -2.827 5.254 1.00 95.81 111 ALA A O 1
ATOM 850 N N . GLU A 1 112 ? -1.166 -3.452 7.273 1.00 96.00 112 GLU A N 1
ATOM 851 C CA . GLU A 1 112 ? 0.041 -4.171 7.684 1.00 96.00 112 GLU A CA 1
ATOM 852 C C . GLU A 1 112 ? 0.381 -5.315 6.716 1.00 96.00 112 GLU A C 1
ATOM 854 O O . GLU A 1 112 ? 1.522 -5.416 6.267 1.00 96.00 112 GLU A O 1
ATOM 859 N N . GLU A 1 113 ? -0.594 -6.156 6.358 1.00 96.44 113 GLU A N 1
ATOM 860 C CA . GLU A 1 113 ? -0.408 -7.261 5.408 1.00 96.44 113 GLU A CA 1
ATOM 861 C C . GLU A 1 113 ? 0.143 -6.757 4.068 1.00 96.44 113 GLU A C 1
ATOM 863 O O . GLU A 1 113 ? 1.174 -7.232 3.592 1.00 96.44 113 GLU A O 1
ATOM 868 N N . LEU A 1 114 ? -0.501 -5.747 3.482 1.00 97.25 114 LEU A N 1
ATOM 869 C CA . LEU A 1 114 ? -0.085 -5.195 2.196 1.00 97.25 114 LEU A CA 1
ATOM 870 C C . LEU A 1 114 ? 1.273 -4.496 2.259 1.00 97.25 114 LEU A C 1
ATOM 872 O O . LEU A 1 114 ? 2.066 -4.638 1.334 1.00 97.25 114 LEU A O 1
ATOM 876 N N . LEU A 1 115 ? 1.570 -3.774 3.340 1.00 97.75 115 LEU A N 1
ATOM 877 C CA . LEU A 1 115 ? 2.876 -3.141 3.526 1.00 97.75 115 LEU A CA 1
ATOM 878 C C . LEU A 1 115 ? 3.997 -4.181 3.663 1.00 97.75 115 LEU A C 1
ATOM 880 O O . LEU A 1 115 ? 5.090 -3.946 3.148 1.00 97.75 115 LEU A O 1
ATOM 884 N N . ASN A 1 116 ? 3.737 -5.334 4.293 1.00 97.69 116 ASN A N 1
ATOM 885 C CA . ASN A 1 116 ? 4.703 -6.438 4.320 1.00 97.69 116 ASN A CA 1
ATOM 886 C C . ASN A 1 116 ? 4.948 -6.969 2.903 1.00 97.69 116 ASN A C 1
ATOM 888 O O . ASN A 1 116 ? 6.101 -7.070 2.491 1.00 97.69 116 ASN A O 1
ATOM 892 N N . ILE A 1 117 ? 3.883 -7.201 2.126 1.00 97.44 117 ILE A N 1
ATOM 893 C CA . ILE A 1 117 ? 3.993 -7.644 0.727 1.00 97.44 117 ILE A CA 1
ATOM 894 C C . ILE A 1 117 ? 4.794 -6.635 -0.110 1.00 97.44 117 ILE A C 1
ATOM 896 O O . ILE A 1 117 ? 5.661 -7.033 -0.888 1.00 97.44 117 ILE A O 1
ATOM 900 N N . VAL A 1 118 ? 4.534 -5.332 0.043 1.00 96.94 118 VAL A N 1
ATOM 901 C CA . VAL A 1 118 ? 5.287 -4.270 -0.647 1.00 96.94 118 VAL A CA 1
ATOM 902 C C . VAL A 1 118 ? 6.762 -4.303 -0.249 1.00 96.94 118 VAL A C 1
ATOM 904 O O . VAL A 1 118 ? 7.622 -4.251 -1.123 1.00 96.94 118 VAL A O 1
ATOM 907 N N . SER A 1 119 ? 7.065 -4.419 1.046 1.00 97.12 119 SER A N 1
ATOM 908 C CA . SER A 1 119 ? 8.441 -4.482 1.554 1.00 97.12 119 SER A CA 1
ATOM 909 C C . SER A 1 119 ? 9.200 -5.695 1.004 1.00 97.12 119 SER A C 1
ATOM 911 O O . SER A 1 119 ? 10.308 -5.553 0.487 1.00 97.12 119 SER A O 1
ATOM 913 N N . GLU A 1 120 ? 8.585 -6.879 1.039 1.00 96.19 120 GLU A N 1
ATOM 914 C CA . GLU A 1 120 ? 9.168 -8.120 0.518 1.00 96.19 120 GLU A CA 1
ATOM 915 C C . GLU A 1 120 ? 9.416 -8.048 -0.994 1.00 96.19 120 GLU A C 1
ATOM 917 O O . GLU A 1 120 ? 10.489 -8.430 -1.471 1.00 96.19 120 GLU A O 1
ATOM 922 N N . ASN A 1 121 ? 8.460 -7.509 -1.758 1.00 95.81 121 ASN A N 1
ATOM 923 C CA . ASN A 1 121 ? 8.640 -7.312 -3.195 1.00 95.81 121 ASN A CA 1
ATOM 924 C C . ASN A 1 121 ? 9.725 -6.282 -3.490 1.00 95.81 121 ASN A C 1
ATOM 926 O O . ASN A 1 121 ? 10.585 -6.557 -4.317 1.00 95.81 121 ASN A O 1
ATOM 930 N N . ALA A 1 122 ? 9.771 -5.163 -2.766 1.00 95.12 122 ALA A N 1
ATOM 931 C CA . ALA A 1 122 ? 10.808 -4.153 -2.943 1.00 95.12 122 ALA A CA 1
ATOM 932 C C . ALA A 1 122 ? 12.223 -4.713 -2.705 1.00 95.12 122 ALA A C 1
ATOM 934 O O . ALA A 1 122 ? 13.156 -4.289 -3.385 1.00 95.12 122 ALA A O 1
ATOM 935 N N . VAL A 1 123 ? 12.408 -5.669 -1.786 1.00 96.31 123 VAL A N 1
ATOM 936 C CA . VAL A 1 123 ? 13.696 -6.372 -1.612 1.00 96.31 123 VAL A CA 1
ATOM 937 C C . VAL A 1 123 ? 14.032 -7.199 -2.851 1.00 96.31 123 VAL A C 1
ATOM 939 O O . VAL A 1 123 ? 15.109 -7.038 -3.424 1.00 96.31 123 VAL A O 1
ATOM 942 N N . ARG A 1 124 ? 13.097 -8.033 -3.318 1.00 95.94 124 ARG A N 1
ATOM 943 C CA . ARG A 1 124 ? 13.292 -8.854 -4.528 1.00 95.94 124 ARG A CA 1
ATOM 944 C C . ARG A 1 124 ? 13.546 -8.001 -5.771 1.00 95.94 124 ARG A C 1
ATOM 946 O O . ARG A 1 124 ? 14.387 -8.326 -6.605 1.00 95.94 124 ARG A O 1
ATOM 953 N N . HIS A 1 125 ? 12.828 -6.892 -5.903 1.00 97.00 125 HIS A N 1
ATOM 954 C CA . HIS A 1 125 ? 12.962 -5.953 -7.010 1.00 97.00 125 HIS A CA 1
ATOM 955 C C . HIS A 1 125 ? 14.343 -5.306 -7.031 1.00 97.00 125 HIS A C 1
ATOM 957 O O . HIS A 1 125 ? 14.932 -5.188 -8.102 1.00 97.00 125 HIS A O 1
ATOM 963 N N . GLN A 1 126 ? 14.903 -4.957 -5.868 1.00 96.06 126 GLN A N 1
ATOM 964 C CA . GLN A 1 126 ? 16.270 -4.434 -5.771 1.00 96.06 126 GLN A CA 1
ATOM 965 C C . GLN A 1 126 ? 17.316 -5.426 -6.293 1.00 96.06 126 GLN A C 1
ATOM 967 O O . GLN A 1 126 ? 18.263 -5.000 -6.954 1.00 96.06 126 GLN A O 1
ATOM 972 N N . GLU A 1 127 ? 17.142 -6.730 -6.062 1.00 93.69 127 GLU A N 1
ATOM 973 C CA . GLU A 1 127 ? 18.037 -7.765 -6.605 1.00 93.69 127 GLU A CA 1
ATOM 974 C C . GLU A 1 127 ? 17.969 -7.818 -8.138 1.00 93.69 127 GLU A C 1
ATOM 976 O O . GLU A 1 127 ? 18.998 -7.862 -8.818 1.00 93.69 127 GLU A O 1
ATOM 981 N N . ILE A 1 128 ? 16.758 -7.749 -8.701 1.00 93.88 128 ILE A N 1
ATOM 982 C CA . ILE A 1 128 ? 16.556 -7.721 -10.155 1.00 93.88 128 ILE A CA 1
ATOM 983 C C . ILE A 1 128 ? 17.163 -6.447 -10.749 1.00 93.88 128 ILE A C 1
ATOM 985 O O . ILE A 1 128 ? 17.914 -6.522 -11.719 1.00 93.88 128 ILE A O 1
ATOM 989 N N . LEU A 1 129 ? 16.888 -5.284 -10.155 1.00 96.06 129 LEU A N 1
ATOM 990 C CA . LEU A 1 129 ? 17.425 -3.996 -10.593 1.00 96.06 129 LEU A CA 1
ATOM 991 C C . LEU A 1 129 ? 18.957 -3.974 -10.553 1.00 96.06 129 LEU A C 1
ATOM 993 O O . LEU A 1 129 ? 19.574 -3.483 -11.496 1.00 96.06 129 LEU A O 1
ATOM 997 N N . ALA A 1 130 ? 19.576 -4.548 -9.519 1.00 94.94 130 ALA A N 1
ATOM 998 C CA . ALA A 1 130 ? 21.028 -4.700 -9.451 1.00 94.94 130 ALA A CA 1
ATOM 999 C C . ALA A 1 130 ? 21.557 -5.573 -10.602 1.00 94.94 130 ALA A C 1
ATOM 1001 O O . ALA A 1 130 ? 22.514 -5.192 -11.271 1.00 94.94 130 ALA A O 1
ATOM 1002 N N . SER A 1 131 ? 20.885 -6.686 -10.912 1.00 93.06 131 SER A N 1
ATOM 1003 C CA . SER A 1 131 ? 21.254 -7.530 -12.057 1.00 93.06 131 SER A CA 1
ATOM 1004 C C . SER A 1 131 ? 21.106 -6.810 -13.405 1.00 93.06 131 SER A C 1
ATOM 1006 O O . SER A 1 131 ? 21.917 -7.011 -14.309 1.00 93.06 131 SER A O 1
ATOM 1008 N N . VAL A 1 132 ? 20.084 -5.965 -13.566 1.00 94.62 132 VAL A N 1
ATOM 1009 C CA . VAL A 1 132 ? 19.902 -5.157 -14.784 1.00 94.62 132 VAL A CA 1
ATOM 1010 C C . VAL A 1 132 ? 20.979 -4.072 -14.877 1.00 94.62 132 VAL A C 1
ATOM 1012 O O . VAL A 1 132 ? 21.528 -3.860 -15.957 1.00 94.62 132 VAL A O 1
ATOM 1015 N N . LEU A 1 133 ? 21.348 -3.442 -13.757 1.00 96.12 133 LEU A N 1
ATOM 1016 C CA . LEU A 1 133 ? 22.393 -2.413 -13.690 1.00 96.12 133 LEU A CA 1
ATOM 1017 C C . LEU A 1 133 ? 23.748 -2.912 -14.212 1.00 96.12 133 LEU A C 1
ATOM 1019 O O . LEU A 1 133 ? 24.461 -2.162 -14.875 1.00 96.12 133 LEU A O 1
ATOM 1023 N N . GLU A 1 134 ? 24.089 -4.171 -13.938 1.00 94.62 134 GLU A N 1
ATOM 1024 C CA . GLU A 1 134 ? 25.335 -4.799 -14.398 1.00 94.62 134 GLU A CA 1
ATOM 1025 C C . GLU A 1 134 ? 25.385 -5.017 -15.917 1.00 94.62 134 GLU A C 1
ATOM 1027 O O . GLU A 1 134 ? 26.470 -5.096 -16.493 1.00 94.62 134 GLU A O 1
ATOM 1032 N N . LYS A 1 135 ? 24.224 -5.130 -16.571 1.00 92.94 135 LYS A N 1
ATOM 1033 C CA . LYS A 1 135 ? 24.115 -5.496 -17.992 1.00 92.94 135 LYS A CA 1
ATOM 1034 C C . LYS A 1 135 ? 23.992 -4.307 -18.925 1.00 92.94 135 LYS A C 1
ATOM 1036 O O . LYS A 1 135 ? 24.310 -4.430 -20.104 1.00 92.94 135 LYS A O 1
ATOM 1041 N N . VAL A 1 136 ? 23.471 -3.189 -18.431 1.00 94.25 136 VAL A N 1
ATOM 1042 C CA . VAL A 1 136 ? 23.208 -2.030 -19.281 1.00 94.25 136 VAL A CA 1
ATOM 1043 C C . VAL A 1 136 ? 24.465 -1.186 -19.499 1.00 94.25 136 VAL A C 1
ATOM 1045 O O . VAL A 1 136 ? 25.331 -1.108 -18.619 1.00 94.25 136 VAL A O 1
ATOM 1048 N N . PRO A 1 137 ? 24.570 -0.505 -20.651 1.00 93.50 137 PRO A N 1
ATOM 1049 C CA . PRO A 1 137 ? 25.640 0.452 -20.873 1.00 93.50 137 PRO A CA 1
ATOM 1050 C C . PRO A 1 137 ? 25.423 1.714 -20.018 1.00 93.50 137 PRO A C 1
ATOM 1052 O O . PRO A 1 137 ? 24.364 1.909 -19.409 1.00 93.50 137 PRO A O 1
ATOM 1055 N N . GLU A 1 138 ? 26.452 2.559 -19.941 1.00 93.06 138 GLU A N 1
ATOM 1056 C CA . GLU A 1 138 ? 26.525 3.689 -19.005 1.00 93.06 138 GLU A CA 1
ATOM 1057 C C . GLU A 1 138 ? 25.327 4.643 -19.119 1.00 93.06 138 GLU A C 1
ATOM 1059 O O . GLU A 1 138 ? 24.834 5.149 -18.113 1.00 93.06 138 GLU A O 1
ATOM 1064 N N . GLU A 1 139 ? 24.802 4.814 -20.331 1.00 91.88 139 GLU A N 1
ATOM 1065 C CA . GLU A 1 139 ? 23.688 5.704 -20.649 1.00 91.88 139 GLU A CA 1
ATOM 1066 C C . GLU A 1 139 ? 22.419 5.376 -19.846 1.00 91.88 139 GLU A C 1
ATOM 1068 O O . GLU A 1 139 ? 21.711 6.289 -19.434 1.00 91.88 139 GLU A O 1
ATOM 1073 N N . ALA A 1 140 ? 22.148 4.094 -19.571 1.00 92.19 140 ALA A N 1
ATOM 1074 C CA . ALA A 1 140 ? 20.930 3.663 -18.876 1.00 92.19 140 ALA A CA 1
ATOM 1075 C C . ALA A 1 140 ? 21.119 3.435 -17.365 1.00 92.19 140 ALA A C 1
ATOM 1077 O O . ALA A 1 140 ? 20.134 3.256 -16.640 1.00 92.19 140 ALA A O 1
ATOM 1078 N N . LYS A 1 141 ? 22.359 3.460 -16.853 1.00 94.19 141 LYS A N 1
ATOM 1079 C CA . LYS A 1 141 ? 22.642 3.143 -15.441 1.00 94.19 141 LYS A CA 1
ATOM 1080 C C . LYS A 1 141 ? 21.952 4.090 -14.471 1.00 94.19 141 LYS A C 1
ATOM 1082 O O . LYS A 1 141 ? 21.407 3.640 -13.464 1.00 94.19 141 LYS A O 1
ATOM 1087 N N . GLN A 1 142 ? 21.915 5.386 -14.782 1.00 97.25 142 GLN A N 1
ATOM 1088 C CA . GLN A 1 142 ? 21.303 6.378 -13.894 1.00 97.25 142 GLN A CA 1
ATOM 1089 C C . GLN A 1 142 ? 19.806 6.114 -13.674 1.00 97.25 142 GLN A C 1
ATOM 1091 O O . GLN A 1 142 ? 19.304 6.287 -12.563 1.00 97.25 142 GLN A O 1
ATOM 1096 N N . ALA A 1 143 ? 19.083 5.668 -14.706 1.00 95.50 143 ALA A N 1
ATOM 1097 C CA . ALA A 1 143 ? 17.662 5.356 -14.582 1.00 95.50 143 ALA A CA 1
ATOM 1098 C C . ALA A 1 143 ? 17.416 4.195 -13.606 1.00 95.50 143 ALA A C 1
ATOM 1100 O O . ALA A 1 143 ? 16.482 4.259 -12.805 1.00 95.50 143 ALA A O 1
ATOM 1101 N N . ILE A 1 144 ? 18.287 3.183 -13.630 1.00 95.88 144 ILE A N 1
ATOM 1102 C CA . ILE A 1 144 ? 18.211 2.016 -12.745 1.00 95.88 144 ILE A CA 1
ATOM 1103 C C . ILE A 1 144 ? 18.635 2.377 -11.321 1.00 95.88 144 ILE A C 1
ATOM 1105 O O . ILE A 1 144 ? 17.959 1.988 -10.375 1.00 95.88 144 ILE A O 1
ATOM 1109 N N . LEU A 1 145 ? 19.697 3.171 -11.146 1.00 96.88 145 LEU A N 1
ATOM 1110 C CA . LEU A 1 145 ? 20.109 3.659 -9.823 1.00 96.88 145 LEU A CA 1
ATOM 1111 C C . LEU A 1 145 ? 18.980 4.436 -9.136 1.00 96.88 145 LEU A C 1
ATOM 1113 O O . LEU A 1 145 ? 18.668 4.174 -7.976 1.00 96.88 145 LEU A O 1
ATOM 1117 N N . ASN A 1 146 ? 18.298 5.311 -9.880 1.00 97.50 146 ASN A N 1
ATOM 1118 C CA . ASN A 1 146 ? 17.129 6.031 -9.375 1.00 97.50 146 ASN A CA 1
ATOM 1119 C C . ASN A 1 146 ? 15.974 5.075 -9.020 1.00 97.50 146 ASN A C 1
ATOM 1121 O O . ASN A 1 146 ? 15.251 5.310 -8.055 1.00 97.50 146 ASN A O 1
ATOM 1125 N N . ALA A 1 147 ? 15.765 4.005 -9.797 1.00 96.88 147 ALA A N 1
ATOM 1126 C CA . ALA A 1 147 ? 14.751 2.994 -9.493 1.00 96.88 147 ALA A CA 1
ATOM 1127 C C . ALA A 1 147 ? 15.087 2.205 -8.215 1.00 96.88 147 ALA A C 1
ATOM 1129 O O . ALA A 1 147 ? 14.196 1.966 -7.401 1.00 96.88 147 ALA A O 1
ATOM 1130 N N . ILE A 1 148 ? 16.363 1.870 -7.997 1.00 95.44 148 ILE A N 1
ATOM 1131 C CA . ILE A 1 148 ? 16.847 1.239 -6.760 1.00 95.44 148 ILE A CA 1
ATOM 1132 C C . ILE A 1 148 ? 16.603 2.160 -5.562 1.00 95.44 148 ILE A C 1
ATOM 1134 O O . ILE A 1 148 ? 16.116 1.698 -4.533 1.00 95.44 148 ILE A O 1
ATOM 1138 N N . GLU A 1 149 ? 16.911 3.452 -5.685 1.00 97.44 149 GLU A N 1
ATOM 1139 C CA . GLU A 1 149 ? 16.694 4.429 -4.614 1.00 97.44 149 GLU A CA 1
ATOM 1140 C C . GLU A 1 149 ? 15.210 4.555 -4.246 1.00 97.44 149 GLU A C 1
ATOM 1142 O O . GLU A 1 149 ? 14.860 4.455 -3.071 1.00 97.44 149 GLU A O 1
ATOM 1147 N N . VAL A 1 150 ? 14.321 4.675 -5.239 1.00 97.00 150 VAL A N 1
ATOM 1148 C CA . VAL A 1 150 ? 12.867 4.699 -5.004 1.00 97.00 150 VAL A CA 1
ATOM 1149 C C . VAL A 1 150 ? 12.386 3.400 -4.356 1.00 97.00 150 VAL A C 1
ATOM 1151 O O . VAL A 1 150 ? 11.581 3.443 -3.427 1.00 97.00 150 VAL A O 1
ATOM 1154 N N . SER A 1 151 ? 12.906 2.252 -4.793 1.00 95.62 151 SER A N 1
ATOM 1155 C CA . SER A 1 151 ? 12.573 0.953 -4.204 1.00 95.62 151 SER A CA 1
ATOM 1156 C C . SER A 1 151 ? 12.980 0.866 -2.730 1.00 95.62 151 SER A C 1
ATOM 1158 O O . SER A 1 151 ? 12.199 0.385 -1.911 1.00 95.62 151 SER A O 1
ATOM 1160 N N . LYS A 1 152 ? 14.176 1.357 -2.381 1.00 96.75 152 LYS A N 1
ATOM 1161 C CA . LYS A 1 152 ? 14.669 1.405 -0.996 1.00 96.75 152 LYS A CA 1
ATOM 1162 C C . LYS A 1 152 ? 13.845 2.353 -0.136 1.00 96.75 152 LYS A C 1
ATOM 1164 O O . LYS A 1 152 ? 13.395 1.956 0.932 1.00 96.75 152 LYS A O 1
ATOM 1169 N N . GLY A 1 153 ? 13.580 3.564 -0.627 1.00 93.50 153 GLY A N 1
ATOM 1170 C CA . GLY A 1 153 ? 12.747 4.533 0.086 1.00 93.50 153 GLY A CA 1
ATOM 1171 C C . GLY A 1 153 ? 11.330 4.008 0.334 1.00 93.50 153 GLY A C 1
ATOM 1172 O O . GLY A 1 153 ? 10.797 4.162 1.430 1.00 93.50 153 GLY A O 1
ATOM 1173 N N . GLY A 1 154 ? 10.738 3.321 -0.650 1.00 91.88 154 GLY A N 1
ATOM 1174 C CA . GLY A 1 154 ? 9.448 2.645 -0.497 1.00 91.88 154 GLY A CA 1
ATOM 1175 C C . GLY A 1 154 ? 9.479 1.530 0.553 1.00 91.88 154 GLY A C 1
ATOM 1176 O O . GLY A 1 154 ? 8.582 1.459 1.391 1.00 91.88 154 GLY A O 1
ATOM 1177 N N . GLN A 1 155 ? 10.530 0.703 0.556 1.00 95.56 155 GLN A N 1
ATOM 1178 C CA . GLN A 1 155 ? 10.729 -0.366 1.539 1.00 95.56 155 GLN A CA 1
ATOM 1179 C C . GLN A 1 155 ? 10.887 0.180 2.966 1.00 95.56 155 GLN A C 1
ATOM 1181 O O . GLN A 1 155 ? 10.199 -0.278 3.877 1.00 95.56 155 GLN A O 1
ATOM 1186 N N . GLU A 1 156 ? 11.781 1.150 3.171 1.00 95.94 156 GLU A N 1
ATOM 1187 C CA . GLU A 1 156 ? 12.035 1.765 4.482 1.00 95.94 156 GLU A CA 1
ATOM 1188 C C . GLU A 1 156 ? 10.756 2.354 5.069 1.00 95.94 156 GLU A C 1
ATOM 1190 O O . GLU A 1 156 ? 10.416 2.143 6.234 1.00 95.94 156 GLU A O 1
ATOM 1195 N N . GLU A 1 157 ? 10.007 3.053 4.229 1.00 95.50 157 GLU A N 1
ATOM 1196 C CA . GLU A 1 157 ? 8.753 3.660 4.612 1.00 95.50 157 GLU A CA 1
ATOM 1197 C C . GLU A 1 157 ? 7.657 2.610 4.865 1.00 95.50 157 GLU A C 1
ATOM 1199 O O . GLU A 1 157 ? 6.877 2.769 5.802 1.00 95.50 157 GLU A O 1
ATOM 1204 N N . ALA A 1 158 ? 7.606 1.508 4.109 1.00 95.50 158 ALA A N 1
ATOM 1205 C CA . ALA A 1 158 ? 6.699 0.402 4.410 1.00 95.50 158 ALA A CA 1
ATOM 1206 C C . ALA A 1 158 ? 7.013 -0.226 5.779 1.00 95.50 158 ALA A C 1
ATOM 1208 O O . ALA A 1 158 ? 6.109 -0.400 6.598 1.00 95.50 158 ALA A O 1
ATOM 1209 N N . VAL A 1 159 ? 8.293 -0.488 6.066 1.00 96.69 159 VAL A N 1
ATOM 1210 C CA . VAL A 1 159 ? 8.758 -1.016 7.360 1.00 96.69 159 VAL A CA 1
ATOM 1211 C C . VAL A 1 159 ? 8.399 -0.070 8.501 1.00 96.69 159 VAL A C 1
ATOM 1213 O O . VAL A 1 159 ? 7.869 -0.515 9.520 1.00 96.69 159 VAL A O 1
ATOM 1216 N N . LYS A 1 160 ? 8.623 1.235 8.330 1.00 96.31 160 LYS A N 1
ATOM 1217 C CA . LYS A 1 160 ? 8.244 2.243 9.322 1.00 96.31 160 LYS A CA 1
ATOM 1218 C C . LYS A 1 160 ? 6.747 2.179 9.638 1.00 96.31 160 LYS A C 1
ATOM 1220 O O . LYS A 1 160 ? 6.376 2.051 10.803 1.00 96.31 160 LYS A O 1
ATOM 1225 N N . GLN A 1 161 ? 5.896 2.170 8.619 1.00 95.31 161 GLN A N 1
ATOM 1226 C CA . GLN A 1 161 ? 4.442 2.112 8.796 1.00 95.31 161 GLN A CA 1
ATOM 1227 C C . GLN A 1 161 ? 3.990 0.817 9.492 1.00 95.31 161 GLN A C 1
ATOM 1229 O O . GLN A 1 161 ? 3.153 0.854 10.391 1.00 95.31 161 GLN A O 1
ATOM 1234 N N . ILE A 1 162 ? 4.600 -0.327 9.163 1.00 95.25 162 ILE A N 1
ATOM 1235 C CA . ILE A 1 162 ? 4.355 -1.599 9.867 1.00 95.25 162 ILE A CA 1
ATOM 1236 C C . ILE A 1 162 ? 4.686 -1.472 11.361 1.00 95.25 162 ILE A C 1
ATOM 1238 O O . ILE A 1 162 ? 3.929 -1.949 12.209 1.00 95.25 162 ILE A O 1
ATOM 1242 N N . THR A 1 163 ? 5.812 -0.838 11.708 1.00 93.69 163 THR A N 1
ATOM 1243 C CA . THR A 1 163 ? 6.194 -0.658 13.120 1.00 93.69 163 THR A CA 1
ATOM 1244 C C . THR A 1 163 ? 5.234 0.257 13.879 1.00 93.69 163 THR A C 1
ATOM 1246 O O . THR A 1 163 ? 4.909 -0.037 15.031 1.00 93.69 163 THR A O 1
ATOM 1249 N N . GLU A 1 164 ? 4.736 1.314 13.235 1.00 94.06 164 GLU A N 1
ATOM 1250 C CA . GLU A 1 164 ? 3.750 2.236 13.810 1.00 94.06 164 GLU A CA 1
ATOM 1251 C C . GLU A 1 164 ? 2.414 1.520 14.070 1.00 94.06 164 GLU A C 1
ATOM 1253 O O . GLU A 1 164 ? 1.917 1.544 15.199 1.00 94.06 164 GLU A O 1
ATOM 1258 N N . LEU A 1 165 ? 1.898 0.773 13.085 1.00 92.88 165 LEU A N 1
ATOM 1259 C CA . LEU A 1 165 ? 0.664 -0.012 13.216 1.00 92.88 165 LEU A CA 1
ATOM 1260 C C . LEU A 1 165 ? 0.741 -1.031 14.361 1.00 92.88 165 LEU A C 1
ATOM 1262 O O . LEU A 1 165 ? -0.166 -1.105 15.193 1.00 92.88 165 LEU A O 1
ATOM 1266 N N . LYS A 1 166 ? 1.851 -1.773 14.472 1.00 89.75 166 LYS A N 1
ATOM 1267 C CA . LYS A 1 166 ? 2.061 -2.723 15.580 1.00 89.75 166 LYS A CA 1
ATOM 1268 C C . LYS A 1 166 ? 2.051 -2.029 16.942 1.00 89.75 166 LYS A C 1
ATOM 1270 O O . LYS A 1 166 ? 1.473 -2.553 17.895 1.00 89.75 166 LYS A O 1
ATOM 1275 N N . GLY A 1 167 ? 2.664 -0.849 17.039 1.00 89.69 167 GLY A N 1
ATOM 1276 C CA . GLY A 1 167 ? 2.664 -0.044 18.260 1.00 89.69 167 GLY A CA 1
ATOM 1277 C C . GLY A 1 167 ? 1.260 0.410 18.674 1.00 89.69 167 GLY A C 1
ATOM 1278 O O . GLY A 1 167 ? 0.895 0.300 19.849 1.00 89.69 167 GLY A O 1
ATOM 1279 N N . GLU A 1 168 ? 0.452 0.873 17.719 1.00 86.94 168 GLU A N 1
ATOM 1280 C CA . GLU A 1 168 ? -0.936 1.284 17.961 1.00 86.94 168 GLU A CA 1
ATOM 1281 C C . GLU A 1 168 ? -1.816 0.116 18.417 1.00 86.94 168 GLU A C 1
ATOM 1283 O O . GLU A 1 168 ? -2.558 0.245 19.394 1.00 86.94 168 GLU A O 1
ATOM 1288 N N . VAL A 1 169 ? -1.683 -1.047 17.775 1.00 83.62 169 VAL A N 1
ATOM 1289 C CA . VAL A 1 169 ? -2.428 -2.261 18.138 1.00 83.62 169 VAL A CA 1
ATOM 1290 C C . VAL A 1 169 ? -2.123 -2.690 19.575 1.00 83.62 169 VAL A C 1
ATOM 1292 O O . VAL A 1 169 ? -3.040 -3.010 20.335 1.00 83.62 169 VAL A O 1
ATOM 1295 N N . GLU A 1 170 ? -0.857 -2.659 19.995 1.00 86.56 170 GLU A N 1
ATOM 1296 C CA . GLU A 1 170 ? -0.481 -2.997 21.373 1.00 86.56 170 GLU A CA 1
ATOM 1297 C C . GLU A 1 170 ? -1.025 -1.993 22.397 1.00 86.56 170 GLU A C 1
ATOM 1299 O O . GLU A 1 170 ? -1.445 -2.383 23.492 1.00 86.56 170 GLU A O 1
ATOM 1304 N N . LYS A 1 171 ? -1.087 -0.703 22.047 1.00 89.19 171 LYS A N 1
ATOM 1305 C CA . LYS A 1 171 ? -1.712 0.316 22.900 1.00 89.19 171 LYS A CA 1
ATOM 1306 C C . LYS A 1 171 ? -3.215 0.071 23.050 1.00 89.19 171 LYS A C 1
ATOM 1308 O O . LYS A 1 171 ? -3.714 0.038 24.174 1.00 89.19 171 LYS A O 1
ATOM 1313 N N . LEU A 1 172 ? -3.918 -0.178 21.945 1.00 87.31 172 LEU A N 1
ATOM 1314 C CA . LEU A 1 172 ? -5.353 -0.470 21.952 1.00 87.31 172 LEU A CA 1
ATOM 1315 C C . LEU A 1 172 ? -5.676 -1.732 22.763 1.00 87.31 172 LEU A C 1
ATOM 1317 O O . LEU A 1 172 ? -6.640 -1.740 23.525 1.00 87.31 172 LEU A O 1
ATOM 1321 N N . LYS A 1 173 ? -4.849 -2.784 22.677 1.00 86.50 173 LYS A N 1
ATOM 1322 C CA . LYS A 1 173 ? -5.011 -3.991 23.508 1.00 86.50 173 LYS A CA 1
ATOM 1323 C C . LYS A 1 173 ? -4.932 -3.682 25.004 1.00 86.50 173 LYS A C 1
ATOM 1325 O O . LYS A 1 173 ? -5.736 -4.220 25.768 1.00 86.50 173 LYS A O 1
ATOM 1330 N N . LYS A 1 174 ? -4.001 -2.818 25.424 1.00 90.56 174 LYS A N 1
ATOM 1331 C CA . LYS A 1 174 ? -3.882 -2.384 26.827 1.00 90.56 174 LYS A CA 1
ATOM 1332 C C . LYS A 1 174 ? -5.109 -1.594 27.272 1.00 90.56 174 LYS A C 1
ATOM 1334 O O . LYS A 1 174 ? -5.696 -1.935 28.294 1.00 90.56 174 LYS A O 1
ATOM 1339 N N . GLU A 1 175 ? -5.550 -0.621 26.475 1.00 89.69 175 GLU A N 1
ATOM 1340 C CA . GLU A 1 175 ? -6.756 0.166 26.773 1.00 89.69 175 GLU A CA 1
ATOM 1341 C C . GLU A 1 175 ? -8.003 -0.728 26.885 1.00 89.69 175 GLU A C 1
ATOM 1343 O O . GLU A 1 175 ? -8.776 -0.607 27.835 1.00 89.69 175 GLU A O 1
ATOM 1348 N N . VAL A 1 176 ? -8.172 -1.698 25.980 1.00 90.44 176 VAL A N 1
ATOM 1349 C CA . VAL A 1 176 ? -9.276 -2.672 26.041 1.00 90.44 176 VAL A CA 1
ATOM 1350 C C . VAL A 1 176 ? -9.193 -3.548 27.296 1.00 90.44 176 VAL A C 1
ATOM 1352 O O . VAL A 1 176 ? -10.227 -3.824 27.907 1.00 90.44 176 VAL A O 1
ATOM 1355 N N . ALA A 1 177 ? -7.999 -3.984 27.706 1.00 91.19 177 ALA A N 1
ATOM 1356 C CA . ALA A 1 177 ? -7.818 -4.769 28.928 1.00 91.19 177 ALA A CA 1
ATOM 1357 C C . ALA A 1 177 ? -8.166 -3.958 30.188 1.00 91.19 177 ALA A C 1
ATOM 1359 O O . ALA A 1 177 ? -8.883 -4.451 31.060 1.00 91.19 177 ALA A O 1
ATOM 1360 N N . GLU A 1 178 ? -7.733 -2.698 30.258 1.00 91.00 178 GLU A N 1
ATOM 1361 C CA . GLU A 1 178 ? -8.077 -1.787 31.354 1.00 91.00 178 GLU A CA 1
ATOM 1362 C C . GLU A 1 178 ? -9.581 -1.505 31.420 1.00 91.00 178 GLU A C 1
ATOM 1364 O O . GLU A 1 178 ? -10.169 -1.509 32.503 1.00 91.00 178 GLU A O 1
ATOM 1369 N N . LEU A 1 179 ? -10.226 -1.285 30.270 1.00 89.44 179 LEU A N 1
ATOM 1370 C CA . LEU A 1 179 ? -11.672 -1.078 30.195 1.00 89.44 179 LEU A CA 1
ATOM 1371 C C . LEU A 1 179 ? -12.448 -2.320 30.642 1.00 89.44 179 LEU A C 1
ATOM 1373 O O . LEU A 1 179 ? -13.424 -2.188 31.381 1.00 89.44 179 LEU A O 1
ATOM 1377 N N . LYS A 1 180 ? -12.003 -3.522 30.252 1.00 88.12 180 LYS A N 1
ATOM 1378 C CA . LYS A 1 180 ? -12.597 -4.784 30.721 1.00 88.12 180 LYS A CA 1
ATOM 1379 C C . LYS A 1 180 ? -12.470 -4.936 32.234 1.00 88.12 180 LYS A C 1
ATOM 1381 O O . LYS A 1 180 ? -13.479 -5.180 32.888 1.00 88.12 180 LYS A O 1
ATOM 1386 N N . ALA A 1 181 ? -11.283 -4.697 32.791 1.00 88.38 181 ALA A N 1
ATOM 1387 C CA . ALA A 1 181 ? -11.063 -4.757 34.235 1.00 88.38 181 ALA A CA 1
ATOM 1388 C C . ALA A 1 181 ? -11.949 -3.753 34.994 1.00 88.38 181 ALA A C 1
ATOM 1390 O O . ALA A 1 181 ? -12.586 -4.111 35.981 1.00 88.38 181 ALA A O 1
ATOM 1391 N N . LYS A 1 182 ? -12.062 -2.509 34.505 1.00 85.75 182 LYS A N 1
ATOM 1392 C CA . LYS A 1 182 ? -12.953 -1.491 35.093 1.00 85.75 182 LYS A CA 1
ATOM 1393 C C . LYS A 1 182 ? -14.424 -1.902 35.041 1.00 85.75 182 LYS A C 1
ATOM 1395 O O . LYS A 1 182 ? -15.152 -1.646 35.997 1.00 85.75 182 LYS A O 1
ATOM 1400 N N . ASN A 1 183 ? -14.862 -2.512 33.941 1.00 84.94 183 ASN A N 1
ATOM 1401 C CA . ASN A 1 183 ? -16.238 -2.980 33.794 1.00 84.94 183 ASN A CA 1
ATOM 1402 C C . ASN A 1 183 ? -16.533 -4.154 34.744 1.00 84.94 183 ASN A C 1
ATOM 1404 O O . ASN A 1 183 ? -17.559 -4.159 35.412 1.00 84.94 183 ASN A O 1
ATOM 1408 N N . GLU A 1 184 ? -15.609 -5.107 34.882 1.00 82.62 184 GLU A N 1
ATOM 1409 C CA . GLU A 1 184 ? -15.739 -6.214 35.840 1.00 82.62 184 GLU A CA 1
ATOM 1410 C C . GLU A 1 184 ? -15.808 -5.728 37.292 1.00 82.62 184 GLU A C 1
ATOM 1412 O O . GLU A 1 184 ? -16.620 -6.236 38.065 1.00 82.62 184 GLU A O 1
ATOM 1417 N N . THR A 1 185 ? -15.008 -4.724 37.664 1.00 78.50 185 THR A N 1
ATOM 1418 C CA . THR A 1 185 ? -15.086 -4.098 38.992 1.00 78.50 185 THR A CA 1
ATOM 1419 C C . THR A 1 185 ? -16.434 -3.417 39.208 1.00 78.50 185 THR A C 1
ATOM 1421 O O . THR A 1 185 ? -17.063 -3.651 40.233 1.00 78.50 185 THR A O 1
ATOM 1424 N N . GLN A 1 186 ? -16.933 -2.655 38.229 1.00 75.81 186 GLN A N 1
ATOM 1425 C CA . GLN A 1 186 ? -18.261 -2.034 38.321 1.00 75.81 186 GLN A CA 1
ATOM 1426 C C . GLN A 1 186 ? -19.381 -3.073 38.421 1.00 75.81 186 GLN A C 1
ATOM 1428 O O . GLN A 1 186 ? -20.320 -2.882 39.189 1.00 75.81 186 GLN A O 1
ATOM 1433 N N . ILE A 1 187 ? -19.291 -4.189 37.693 1.00 79.06 187 ILE A N 1
ATOM 1434 C CA . ILE A 1 187 ? -20.258 -5.288 37.794 1.00 79.06 187 ILE A CA 1
ATOM 1435 C C . ILE A 1 187 ? -20.225 -5.892 39.201 1.00 79.06 187 ILE A C 1
ATOM 1437 O O . ILE A 1 187 ? -21.285 -6.057 39.796 1.00 79.06 187 ILE A O 1
ATOM 1441 N N . LYS A 1 188 ? -19.038 -6.155 39.764 1.00 76.88 188 LYS A N 1
ATOM 1442 C CA . LYS A 1 188 ? -18.891 -6.681 41.133 1.00 76.88 188 LYS A CA 1
ATOM 1443 C C . LYS A 1 188 ? -19.411 -5.710 42.190 1.00 76.88 188 LYS A C 1
ATOM 1445 O O . LYS A 1 188 ? -20.184 -6.128 43.039 1.00 76.88 188 LYS A O 1
ATOM 1450 N N . GLU A 1 189 ? -19.088 -4.421 42.094 1.00 73.56 189 GLU A N 1
ATOM 1451 C CA . GLU A 1 189 ? -19.644 -3.390 42.983 1.00 73.56 189 GLU A CA 1
ATOM 1452 C C . GLU A 1 189 ? -21.174 -3.308 42.857 1.00 73.56 189 GLU A C 1
ATOM 1454 O O . GLU A 1 189 ? -21.884 -3.167 43.851 1.00 73.56 189 GLU A O 1
ATOM 1459 N N . THR A 1 190 ? -21.712 -3.455 41.643 1.00 63.94 190 THR A N 1
ATOM 1460 C CA . THR A 1 190 ? -23.163 -3.467 41.405 1.00 63.94 190 THR A CA 1
ATOM 1461 C C . THR A 1 190 ? -23.826 -4.730 41.966 1.00 63.94 190 THR A C 1
ATOM 1463 O O . THR A 1 190 ? -24.951 -4.653 42.456 1.00 63.94 190 THR A O 1
ATOM 1466 N N . GLU A 1 191 ? -23.156 -5.882 41.918 1.00 63.84 191 GLU A N 1
ATOM 1467 C CA . GLU A 1 191 ? -23.613 -7.154 42.495 1.00 63.84 191 GLU A CA 1
ATOM 1468 C C . GLU A 1 191 ? -23.529 -7.142 44.033 1.00 63.84 191 GLU A C 1
ATOM 1470 O O . GLU A 1 191 ? -24.503 -7.494 44.694 1.00 63.84 191 GLU A O 1
ATOM 1475 N N . GLU A 1 192 ? -22.452 -6.623 44.628 1.00 61.00 192 GLU A N 1
ATOM 1476 C CA . GLU A 1 192 ? -22.323 -6.448 46.086 1.00 61.00 192 GLU A CA 1
ATOM 1477 C C . GLU A 1 192 ? -23.347 -5.433 46.639 1.00 61.00 192 GLU A C 1
ATOM 1479 O O . GLU A 1 192 ? -23.908 -5.622 47.725 1.00 61.00 192 GLU A O 1
ATOM 1484 N N . LEU A 1 193 ? -23.689 -4.394 45.863 1.00 55.62 193 LEU A N 1
ATOM 1485 C CA . LEU A 1 193 ? -24.785 -3.456 46.158 1.00 55.62 193 LEU A CA 1
ATOM 1486 C C . LEU A 1 193 ? -26.191 -4.067 46.009 1.00 55.62 193 LEU A C 1
ATOM 1488 O O . LEU A 1 193 ? -27.166 -3.466 46.491 1.00 55.62 193 LEU A O 1
ATOM 1492 N N . LYS A 1 194 ? -26.328 -5.205 45.315 1.00 53.25 194 LYS A N 1
ATOM 1493 C CA . LYS A 1 194 ? -27.565 -6.001 45.279 1.00 53.25 194 LYS A CA 1
ATOM 1494 C C . LYS A 1 194 ? -27.613 -6.969 46.455 1.00 53.25 194 LYS A C 1
ATOM 1496 O O . LYS A 1 194 ? -28.657 -7.038 47.090 1.00 53.25 194 LYS A O 1
ATOM 1501 N N . ASP A 1 195 ? -26.511 -7.633 46.795 1.00 50.22 195 ASP A N 1
ATOM 1502 C CA . ASP A 1 195 ? -26.464 -8.629 47.878 1.00 50.22 195 ASP A CA 1
ATOM 1503 C C . ASP A 1 195 ? -26.670 -7.984 49.265 1.00 50.22 195 ASP A C 1
ATOM 1505 O O . ASP A 1 195 ? -27.454 -8.456 50.085 1.00 50.22 195 ASP A O 1
ATOM 1509 N N . THR A 1 196 ? -26.138 -6.773 49.479 1.00 47.72 196 THR A N 1
ATOM 1510 C CA . THR A 1 196 ? -26.470 -5.952 50.667 1.00 47.72 196 THR A CA 1
ATOM 1511 C C . THR A 1 196 ? -27.918 -5.433 50.695 1.00 47.72 196 THR A C 1
ATOM 1513 O O . THR A 1 196 ? -28.386 -4.966 51.738 1.00 47.72 196 THR A O 1
ATOM 1516 N N . ARG A 1 197 ? -28.659 -5.533 49.582 1.00 45.81 197 ARG A N 1
ATOM 1517 C CA . ARG A 1 197 ? -30.090 -5.197 49.473 1.00 45.81 197 ARG A CA 1
ATOM 1518 C C . ARG A 1 197 ? -31.025 -6.407 49.518 1.00 45.81 197 ARG A C 1
ATOM 1520 O O . ARG A 1 197 ? -32.231 -6.191 49.617 1.00 45.81 197 ARG A O 1
ATOM 1527 N N . ILE A 1 198 ? -30.519 -7.643 49.541 1.00 42.72 198 ILE A N 1
ATOM 1528 C CA . ILE A 1 198 ? -31.330 -8.841 49.799 1.00 42.72 198 ILE A CA 1
ATOM 1529 C C . ILE A 1 198 ? -31.275 -9.153 51.302 1.00 42.72 198 ILE A C 1
ATOM 1531 O O . ILE A 1 198 ? -30.712 -10.142 51.759 1.00 42.72 198 ILE A O 1
ATOM 1535 N N . LYS A 1 199 ? -31.925 -8.306 52.108 1.00 45.47 199 LYS A N 1
ATOM 1536 C CA . LYS A 1 199 ? -32.631 -8.855 53.272 1.00 45.47 199 LYS A CA 1
ATOM 1537 C C . LYS A 1 199 ? -33.822 -9.610 52.695 1.00 45.47 199 LYS A C 1
ATOM 1539 O O . LYS A 1 199 ? -34.505 -9.072 51.827 1.00 45.47 199 LYS A O 1
ATOM 1544 N N . THR A 1 200 ? -34.037 -10.847 53.129 1.00 38.59 200 THR A N 1
ATOM 1545 C CA . THR A 1 200 ? -35.220 -11.654 52.803 1.00 38.59 200 THR A CA 1
ATOM 1546 C C . THR A 1 200 ? -36.455 -10.742 52.771 1.00 38.59 200 THR A C 1
ATOM 1548 O O . THR A 1 200 ? -36.669 -10.060 53.780 1.00 38.59 200 THR A O 1
ATOM 1551 N N . PRO A 1 201 ? -37.215 -10.657 51.656 1.00 45.91 201 PRO A N 1
ATOM 1552 C CA . PRO A 1 201 ? -38.314 -9.705 51.545 1.00 45.91 201 PRO A CA 1
ATOM 1553 C C . PRO A 1 201 ? -39.254 -9.909 52.730 1.00 45.91 201 PRO A C 1
ATOM 1555 O O . PRO A 1 201 ? -39.731 -11.027 52.961 1.00 45.91 201 PRO A O 1
ATOM 1558 N N . GLN A 1 202 ? -39.482 -8.859 53.521 1.00 53.50 202 GLN A N 1
ATOM 1559 C CA . GLN A 1 202 ? -40.501 -8.924 54.564 1.00 53.50 202 GLN A CA 1
ATOM 1560 C C . GLN A 1 202 ? -41.840 -9.236 53.877 1.00 53.50 202 GLN A C 1
ATOM 1562 O O . GLN A 1 202 ? -42.029 -8.911 52.707 1.00 53.50 202 GLN A O 1
ATOM 1567 N N . ALA A 1 203 ? -42.799 -9.856 54.567 1.00 50.06 203 A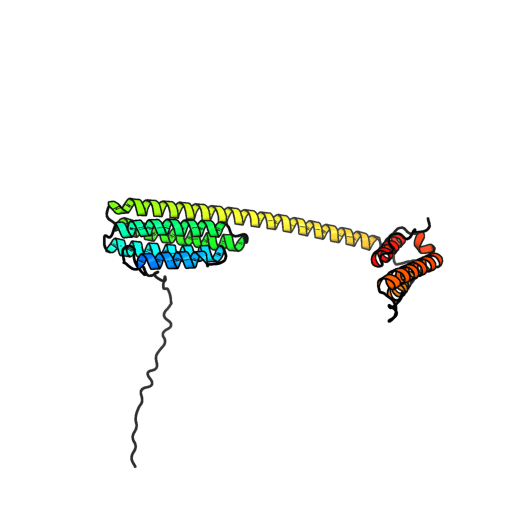LA A N 1
ATOM 1568 C CA . ALA A 1 203 ? -44.095 -10.206 53.968 1.00 50.06 203 ALA A CA 1
ATOM 1569 C C . ALA A 1 203 ? -44.814 -9.010 53.285 1.00 50.06 203 ALA A C 1
ATOM 1571 O O . ALA A 1 203 ? -45.619 -9.212 52.378 1.00 50.06 203 ALA A O 1
ATOM 1572 N N . SER A 1 204 ? -44.479 -7.773 53.675 1.00 58.69 204 SER A N 1
ATOM 1573 C CA . SER A 1 204 ? -44.895 -6.525 53.023 1.00 58.69 204 SER A CA 1
ATOM 1574 C C . SER A 1 204 ? -44.340 -6.336 51.606 1.00 58.69 204 SER A C 1
ATOM 1576 O O . SER A 1 204 ? -45.040 -5.817 50.743 1.00 58.69 204 SER A O 1
ATOM 1578 N N . ASP A 1 205 ? -43.111 -6.771 51.338 1.00 64.44 205 ASP A N 1
ATOM 1579 C CA . ASP A 1 205 ? -42.422 -6.565 50.061 1.00 64.44 205 ASP A CA 1
ATOM 1580 C C . ASP A 1 205 ? -43.010 -7.466 48.964 1.00 64.44 205 ASP A C 1
ATOM 1582 O O . ASP A 1 205 ? -43.246 -7.013 47.849 1.00 64.44 205 ASP A O 1
ATOM 1586 N N . LEU A 1 206 ? -43.371 -8.711 49.298 1.00 68.88 206 LEU A N 1
ATOM 1587 C CA . LEU A 1 206 ? -44.065 -9.629 48.380 1.00 68.88 206 LEU A CA 1
ATOM 1588 C C . LEU A 1 206 ? -45.431 -9.088 47.927 1.00 68.88 206 LEU A C 1
ATOM 1590 O O . LEU A 1 206 ? -45.805 -9.229 46.761 1.00 68.88 206 LEU A O 1
ATOM 1594 N N . GLN A 1 207 ? -46.171 -8.441 48.832 1.00 76.62 207 GLN A N 1
ATOM 1595 C CA . GLN A 1 207 ? -47.447 -7.806 48.491 1.00 76.62 207 GLN A CA 1
ATOM 1596 C C . GLN A 1 207 ? -47.238 -6.626 47.534 1.00 76.62 207 GLN A C 1
ATOM 1598 O O . GLN A 1 207 ? -47.976 -6.490 46.558 1.00 76.62 207 GLN A O 1
ATOM 1603 N N . ILE A 1 208 ? -46.189 -5.830 47.747 1.00 78.19 208 ILE A N 1
ATOM 1604 C CA . ILE A 1 208 ? -45.843 -4.692 46.886 1.00 78.19 208 ILE A CA 1
ATOM 1605 C C . ILE A 1 208 ? -45.412 -5.157 45.485 1.00 78.19 208 ILE A C 1
ATOM 1607 O O . ILE A 1 208 ? -45.846 -4.583 44.485 1.00 78.19 208 ILE A O 1
ATOM 1611 N N . GLU A 1 209 ? -44.641 -6.240 45.382 1.00 81.69 209 GLU A N 1
ATOM 1612 C CA . GLU A 1 209 ? -44.266 -6.845 44.095 1.00 81.69 209 GLU A CA 1
ATOM 1613 C C . GLU A 1 209 ? -45.481 -7.351 43.306 1.00 81.69 209 GLU A C 1
ATOM 1615 O O . GLU A 1 209 ? -45.601 -7.122 42.095 1.00 81.69 209 GLU A O 1
ATOM 1620 N N . SER A 1 210 ? -46.424 -7.994 44.000 1.00 83.69 210 SER A N 1
ATOM 1621 C CA . SER A 1 210 ? -47.678 -8.431 43.384 1.00 83.69 210 SER A CA 1
ATOM 1622 C C . SER A 1 210 ? -48.523 -7.243 42.904 1.00 83.69 210 SER A C 1
ATOM 1624 O O . SER A 1 210 ? -49.083 -7.290 41.807 1.00 83.69 210 SER A O 1
ATOM 1626 N N . ALA A 1 211 ? -48.536 -6.138 43.659 1.00 85.44 211 ALA A N 1
ATOM 1627 C CA . ALA A 1 211 ? -49.255 -4.923 43.296 1.00 85.44 211 ALA A CA 1
ATOM 1628 C C . ALA A 1 211 ? -48.668 -4.255 42.043 1.00 85.44 211 ALA A C 1
ATOM 1630 O O . ALA A 1 211 ? -49.429 -3.832 41.171 1.00 85.44 211 ALA A O 1
ATOM 1631 N N . PHE A 1 212 ? -47.337 -4.194 41.907 1.00 89.50 212 PHE A N 1
ATOM 1632 C CA . PHE A 1 212 ? -46.692 -3.683 40.691 1.00 89.50 212 PHE A CA 1
ATOM 1633 C C . PHE A 1 212 ? -46.981 -4.554 39.468 1.00 89.50 212 PHE A C 1
ATOM 1635 O O . PHE A 1 212 ? -47.248 -4.027 38.389 1.00 89.50 212 PHE A O 1
ATOM 1642 N N . SER A 1 213 ? -46.980 -5.875 39.641 1.00 88.00 213 SER A N 1
ATOM 1643 C CA . SER A 1 213 ? -47.318 -6.811 38.563 1.00 88.00 213 SER A CA 1
ATOM 1644 C C . SER A 1 213 ? -48.764 -6.618 38.093 1.00 88.00 213 SER A C 1
ATOM 1646 O O . SER A 1 213 ? -49.024 -6.552 36.894 1.00 88.00 213 SER A O 1
ATOM 1648 N N . ALA A 1 214 ? -49.701 -6.437 39.031 1.00 87.00 214 ALA A N 1
ATOM 1649 C CA . ALA A 1 214 ? -51.093 -6.132 38.713 1.00 87.00 214 ALA A CA 1
ATOM 1650 C C . ALA A 1 214 ? -51.243 -4.794 37.969 1.00 87.00 214 ALA A C 1
ATOM 1652 O O . ALA A 1 214 ? -52.010 -4.717 37.011 1.00 87.00 214 ALA A O 1
ATOM 1653 N N . LEU A 1 215 ? -50.488 -3.755 38.354 1.00 89.12 215 LEU A N 1
ATOM 1654 C CA . LEU A 1 215 ? -50.492 -2.475 37.639 1.00 89.12 215 LEU A CA 1
ATOM 1655 C C . LEU A 1 215 ? -50.026 -2.636 36.190 1.00 89.12 215 LEU A C 1
ATOM 1657 O O . LEU A 1 215 ? -50.687 -2.136 35.286 1.00 89.12 215 LEU A O 1
ATOM 1661 N N . GLN A 1 216 ? -48.919 -3.348 35.969 1.00 88.62 216 GLN A N 1
ATOM 1662 C CA . GLN A 1 216 ? -48.373 -3.584 34.632 1.00 88.62 216 GLN A CA 1
ATOM 1663 C C . GLN A 1 216 ? -49.407 -4.277 33.731 1.00 88.62 216 GLN A C 1
ATOM 1665 O O . GLN A 1 216 ? -49.698 -3.797 32.641 1.00 88.62 216 GLN A O 1
ATOM 1670 N N . ILE A 1 217 ? -50.059 -5.327 34.247 1.00 85.50 217 ILE A N 1
ATOM 1671 C CA . ILE A 1 217 ? -51.132 -6.045 33.545 1.00 85.50 217 ILE A CA 1
ATOM 1672 C C . ILE A 1 217 ? -52.276 -5.095 33.174 1.00 85.50 217 ILE A C 1
ATOM 1674 O O . ILE A 1 217 ? -52.780 -5.142 32.053 1.00 85.50 217 ILE A O 1
ATOM 1678 N N . VAL A 1 218 ? -52.701 -4.221 34.088 1.00 85.50 218 VAL A N 1
ATOM 1679 C CA . VAL A 1 218 ? -53.767 -3.249 33.804 1.00 85.50 218 VAL A CA 1
ATOM 1680 C C . VAL A 1 218 ? -53.333 -2.248 32.728 1.00 85.50 218 VAL A C 1
ATOM 1682 O O . VAL A 1 218 ? -54.137 -1.913 31.862 1.00 85.50 218 VAL A O 1
ATOM 1685 N N . LEU A 1 219 ? -52.078 -1.792 32.739 1.00 86.50 219 LEU A N 1
ATOM 1686 C CA . LEU A 1 219 ? -51.550 -0.839 31.754 1.00 86.50 219 LEU A CA 1
ATOM 1687 C C . LEU A 1 219 ? -51.340 -1.454 30.367 1.00 86.50 219 LEU A C 1
ATOM 1689 O O . LEU A 1 219 ? -51.566 -0.767 29.367 1.00 86.50 219 LEU A O 1
ATOM 1693 N N . ASP A 1 220 ? -50.967 -2.731 30.305 1.00 84.25 220 ASP A N 1
ATOM 1694 C CA . ASP A 1 220 ? -50.868 -3.498 29.060 1.00 84.25 220 ASP A CA 1
ATOM 1695 C C . ASP A 1 220 ? -52.242 -3.721 28.427 1.00 84.25 220 ASP A C 1
ATOM 1697 O O . ASP A 1 220 ? -52.405 -3.579 27.217 1.00 84.25 220 ASP A O 1
ATOM 1701 N N . ASN A 1 221 ? -53.252 -3.993 29.257 1.00 77.00 221 ASN A N 1
ATOM 1702 C CA . ASN A 1 221 ? -54.624 -4.238 28.814 1.00 77.00 221 ASN A CA 1
ATOM 1703 C C . ASN A 1 221 ? -55.469 -2.962 28.681 1.00 77.00 221 ASN A C 1
ATOM 1705 O O . ASN A 1 221 ? -56.646 -3.040 28.322 1.00 77.00 221 ASN A O 1
ATOM 1709 N N . ALA A 1 222 ? -54.904 -1.783 28.969 1.00 69.94 222 ALA A N 1
ATOM 1710 C CA . ALA A 1 222 ? -55.602 -0.507 28.869 1.00 69.94 222 ALA A CA 1
ATOM 1711 C C . ALA A 1 222 ? -55.830 -0.107 27.398 1.00 69.94 222 ALA A C 1
ATOM 1713 O O . ALA A 1 222 ? -55.144 0.754 26.843 1.00 69.94 222 ALA A O 1
ATOM 1714 N N . GLY A 1 223 ? -56.859 -0.734 26.820 1.00 61.22 223 GLY A N 1
ATOM 1715 C CA . GLY A 1 223 ? -57.617 -0.310 25.652 1.00 61.22 223 GLY A CA 1
ATOM 1716 C C . GLY A 1 223 ? -57.063 -0.793 24.320 1.00 61.22 223 GLY A C 1
ATOM 1717 O O . GLY A 1 223 ? -56.359 -0.043 23.651 1.00 61.22 223 GLY A O 1
ATOM 1718 N N . GLU A 1 224 ? -57.475 -1.977 23.861 1.00 64.56 224 GLU A N 1
ATOM 1719 C CA . GLU A 1 224 ? -57.395 -2.306 22.434 1.00 64.56 224 GLU A CA 1
ATOM 1720 C C . GLU A 1 224 ? -58.117 -1.229 21.611 1.00 64.56 224 GLU A C 1
ATOM 1722 O O . GLU A 1 224 ? -59.185 -0.737 21.993 1.00 64.56 224 GLU A O 1
ATOM 1727 N N . LYS A 1 225 ? -57.526 -0.820 20.481 1.00 77.38 225 LYS A N 1
ATOM 1728 C CA . LYS A 1 225 ? -58.125 0.217 19.638 1.00 77.38 225 LYS A CA 1
ATOM 1729 C C . LYS A 1 225 ? -59.459 -0.279 19.076 1.00 77.38 225 LYS A C 1
ATOM 1731 O O . LYS A 1 225 ? -59.452 -1.249 18.317 1.00 77.38 225 LYS A O 1
ATOM 1736 N N . PRO A 1 226 ? -60.583 0.427 19.304 1.00 76.44 226 PRO A N 1
ATOM 1737 C CA . PRO A 1 226 ? -61.834 0.079 18.653 1.00 76.44 226 PRO A CA 1
ATOM 1738 C C . PRO A 1 226 ? -61.675 0.131 17.123 1.00 76.44 226 PRO A C 1
ATOM 1740 O O . PRO A 1 226 ? -61.012 1.045 16.601 1.00 76.44 226 PRO A O 1
ATOM 1743 N N . PRO A 1 227 ? -62.304 -0.793 16.374 1.00 73.12 227 PRO A N 1
ATOM 1744 C CA . PRO A 1 227 ? -62.169 -0.846 14.919 1.00 73.12 227 PRO A CA 1
ATOM 1745 C C . PRO A 1 227 ? -62.588 0.474 14.249 1.00 73.12 227 PRO A C 1
ATOM 1747 O O . PRO A 1 227 ? -61.928 0.918 13.314 1.00 73.12 227 PRO A O 1
ATOM 1750 N N . ASN A 1 228 ? -63.570 1.181 14.822 1.00 85.56 228 ASN A N 1
ATOM 1751 C CA . ASN A 1 228 ? -64.160 2.403 14.259 1.00 85.56 228 ASN A CA 1
ATOM 1752 C C . ASN A 1 228 ? -63.643 3.721 14.882 1.00 85.56 228 ASN A C 1
ATOM 1754 O O . ASN A 1 228 ? -64.295 4.754 14.756 1.00 85.56 228 ASN A O 1
ATOM 1758 N N . MET A 1 229 ? -62.493 3.713 15.569 1.00 83.94 229 MET A N 1
ATOM 1759 C CA . MET A 1 229 ? -61.894 4.916 16.175 1.00 83.94 229 MET A CA 1
ATOM 1760 C C . MET A 1 229 ? -60.576 5.302 15.488 1.00 83.94 229 MET A C 1
ATOM 1762 O O . MET A 1 229 ? -59.760 4.433 15.162 1.00 83.94 229 MET A O 1
ATOM 1766 N N . SER A 1 230 ? -60.341 6.603 15.276 1.00 86.44 230 SER A N 1
ATOM 1767 C CA . SER A 1 230 ? -59.069 7.086 14.723 1.00 86.44 230 SER A CA 1
ATOM 1768 C C . SER A 1 230 ? -57.914 6.832 15.697 1.00 86.44 230 SER A C 1
ATOM 1770 O O . SER A 1 230 ? -58.099 6.839 16.914 1.00 86.44 230 SER A O 1
ATOM 1772 N N . ILE A 1 231 ? -56.707 6.623 15.165 1.00 76.62 231 ILE A N 1
ATOM 1773 C CA . ILE A 1 231 ? -55.508 6.346 15.976 1.00 76.62 231 ILE A CA 1
ATOM 1774 C C . ILE A 1 231 ? -55.230 7.496 16.955 1.00 76.62 231 ILE A C 1
ATOM 1776 O O . ILE A 1 231 ? -54.897 7.246 18.107 1.00 76.62 231 ILE A O 1
ATOM 1780 N N . TYR A 1 232 ? -55.428 8.747 16.528 1.00 80.25 232 TYR A N 1
ATOM 1781 C CA . TYR A 1 232 ? -55.217 9.920 17.378 1.00 80.25 232 TYR A CA 1
ATOM 1782 C C . TYR A 1 232 ? -56.240 10.013 18.518 1.00 80.25 232 TYR A C 1
ATOM 1784 O O . TYR A 1 232 ? -55.857 10.207 19.669 1.00 80.25 232 TYR A O 1
ATOM 1792 N N . ALA A 1 233 ? -57.533 9.823 18.224 1.00 80.25 233 ALA A N 1
ATOM 1793 C CA . ALA A 1 233 ? -58.577 9.841 19.250 1.00 80.25 233 ALA A CA 1
ATOM 1794 C C . ALA A 1 233 ? -58.395 8.696 20.259 1.00 80.25 233 ALA A C 1
ATOM 1796 O O . ALA A 1 233 ? -58.540 8.900 21.463 1.00 80.25 233 ALA A O 1
ATOM 1797 N N . TRP A 1 234 ? -58.006 7.514 19.776 1.00 80.31 234 TRP A N 1
ATOM 1798 C CA . TRP A 1 234 ? -57.687 6.384 20.639 1.00 80.31 234 TRP A CA 1
ATOM 1799 C C . TRP A 1 234 ? -56.449 6.635 21.498 1.00 80.31 234 TRP A C 1
ATOM 1801 O O . TRP A 1 234 ? -56.495 6.348 22.684 1.00 80.31 234 TRP A O 1
ATOM 1811 N N . ALA A 1 235 ? -55.374 7.215 20.958 1.00 79.25 235 ALA A N 1
ATOM 1812 C CA . ALA A 1 235 ? -54.170 7.504 21.738 1.00 79.25 235 ALA A CA 1
ATOM 1813 C C . ALA A 1 235 ? -54.456 8.449 22.921 1.00 79.25 235 ALA A C 1
ATOM 1815 O O . ALA A 1 235 ? -53.951 8.226 24.021 1.00 79.25 235 ALA A O 1
ATOM 1816 N N . GLN A 1 236 ? -55.308 9.462 22.722 1.00 79.50 236 GLN A N 1
ATOM 1817 C CA . GLN A 1 236 ? -55.738 10.366 23.798 1.00 79.50 236 GLN A CA 1
ATOM 1818 C C . GLN A 1 236 ? -56.610 9.647 24.840 1.00 79.50 236 GLN A C 1
ATOM 1820 O O . GLN A 1 236 ? -56.392 9.793 26.043 1.00 79.50 236 GLN A O 1
ATOM 1825 N N . LEU A 1 237 ? -57.561 8.821 24.392 1.00 81.50 237 LEU A N 1
ATOM 1826 C CA . LEU A 1 237 ? -58.440 8.053 25.277 1.00 81.50 237 LEU A CA 1
ATOM 1827 C C . LEU A 1 237 ? -57.673 6.983 26.075 1.00 81.50 237 LEU A C 1
ATOM 1829 O O . LEU A 1 237 ? -57.839 6.879 27.287 1.00 81.50 237 LEU A O 1
ATOM 1833 N N . ALA A 1 238 ? -56.795 6.227 25.416 1.00 82.50 238 ALA A N 1
ATOM 1834 C CA . ALA A 1 238 ? -55.951 5.206 26.030 1.00 82.50 238 ALA A CA 1
ATOM 1835 C C . ALA A 1 238 ? -54.994 5.815 27.060 1.00 82.50 238 ALA A C 1
ATOM 1837 O O . ALA A 1 238 ? -54.823 5.252 28.140 1.00 82.50 238 ALA A O 1
ATOM 1838 N N . ARG A 1 239 ? -54.423 6.995 26.778 1.00 84.31 239 ARG A N 1
ATOM 1839 C CA . ARG A 1 239 ? -53.639 7.740 27.770 1.00 84.31 239 ARG A CA 1
ATOM 1840 C C . ARG A 1 239 ? -54.483 8.086 28.999 1.00 84.31 239 ARG A C 1
ATOM 1842 O O . ARG A 1 239 ? -54.062 7.784 30.110 1.00 84.31 239 ARG A O 1
ATOM 1849 N N . GLY A 1 240 ? -55.688 8.629 28.812 1.00 85.25 240 GLY A N 1
ATOM 1850 C CA . GLY A 1 240 ? -56.596 8.952 29.918 1.00 85.25 240 GLY A CA 1
ATOM 1851 C C . GLY A 1 240 ? -56.976 7.738 30.777 1.00 85.25 240 GLY A C 1
ATOM 1852 O O . GLY A 1 240 ? -56.970 7.826 32.005 1.00 85.25 240 GLY A O 1
ATOM 1853 N N . LEU A 1 241 ? -57.238 6.587 30.148 1.00 86.50 241 LEU A N 1
ATOM 1854 C CA . LEU A 1 241 ? -57.520 5.325 30.844 1.00 86.50 241 LEU A CA 1
ATOM 1855 C C . LEU A 1 241 ? -56.318 4.832 31.656 1.00 86.50 241 LEU A C 1
ATOM 1857 O O . LEU A 1 241 ? -56.479 4.433 32.808 1.00 86.50 241 LEU A O 1
ATOM 1861 N N . LYS A 1 242 ? -55.111 4.899 31.083 1.00 89.56 242 LYS A N 1
ATOM 1862 C CA . LYS A 1 242 ? -53.870 4.524 31.771 1.00 89.56 242 LYS A CA 1
ATOM 1863 C C . LYS A 1 242 ? -53.590 5.436 32.960 1.00 89.56 242 LYS A C 1
ATOM 1865 O O . LYS A 1 242 ? -53.321 4.946 34.050 1.00 89.56 242 LYS A O 1
ATOM 1870 N N . GLU A 1 243 ? -53.719 6.749 32.793 1.00 89.56 243 GLU A N 1
ATOM 1871 C CA . GLU A 1 243 ? -53.557 7.691 33.903 1.00 89.56 243 GLU A CA 1
ATOM 1872 C C . GLU A 1 243 ? -54.574 7.447 35.024 1.00 89.56 243 GLU A C 1
ATOM 1874 O O . GLU A 1 243 ? -54.223 7.516 36.203 1.00 89.56 243 GLU A O 1
ATOM 1879 N N . GLN A 1 244 ? -55.827 7.141 34.674 1.00 87.94 244 GLN A N 1
ATOM 1880 C CA . GLN A 1 244 ? -56.863 6.815 35.650 1.00 87.94 244 GLN A CA 1
ATOM 1881 C C . GLN A 1 244 ? -56.545 5.515 36.398 1.00 87.94 244 GLN A C 1
ATOM 1883 O O . GLN A 1 244 ? -56.596 5.497 37.627 1.00 87.94 244 GLN A O 1
ATOM 1888 N N . ALA A 1 245 ? -56.138 4.465 35.680 1.00 88.88 245 ALA A N 1
ATOM 1889 C CA . ALA A 1 245 ? -55.727 3.196 36.271 1.00 88.88 245 ALA A CA 1
ATOM 1890 C C . ALA A 1 245 ? -54.560 3.372 37.250 1.00 88.88 245 ALA A C 1
ATOM 1892 O O . ALA A 1 245 ? -54.594 2.842 38.361 1.00 88.88 245 ALA A O 1
ATOM 1893 N N . VAL A 1 246 ? -53.560 4.176 36.880 1.00 90.81 246 VAL A N 1
ATOM 1894 C CA . VAL A 1 246 ? -52.466 4.513 37.790 1.00 90.81 246 VAL A CA 1
ATOM 1895 C C . VAL A 1 246 ? -52.994 5.280 39.005 1.00 90.81 246 VAL A C 1
ATOM 1897 O O . VAL A 1 246 ? -52.664 4.907 40.124 1.00 90.81 246 VAL A O 1
ATOM 1900 N N . ARG A 1 247 ? -53.827 6.319 38.836 1.00 89.94 247 ARG A N 1
ATOM 1901 C CA . ARG A 1 247 ? -54.392 7.091 39.966 1.00 89.94 247 ARG A CA 1
ATOM 1902 C C . ARG A 1 247 ? -55.159 6.209 40.950 1.00 89.94 247 ARG A C 1
ATOM 1904 O O . ARG A 1 247 ? -55.004 6.363 42.163 1.00 89.94 247 ARG A O 1
ATOM 1911 N N . ASP A 1 248 ? -55.958 5.281 40.441 1.00 89.75 248 ASP A N 1
ATOM 1912 C CA . ASP A 1 248 ? -56.728 4.354 41.265 1.00 89.75 248 ASP A CA 1
ATOM 1913 C C . ASP A 1 248 ? -55.825 3.335 41.965 1.00 89.75 248 ASP A C 1
ATOM 1915 O O . ASP A 1 248 ? -56.024 3.057 43.150 1.00 89.75 248 ASP A O 1
ATOM 1919 N N . TRP A 1 249 ? -54.781 2.859 41.286 1.00 91.62 249 TRP A N 1
ATOM 1920 C CA . TRP A 1 249 ? -53.769 1.996 41.884 1.00 91.62 249 TRP A CA 1
ATOM 1921 C C . TRP A 1 249 ? -52.981 2.701 42.994 1.00 91.62 249 TRP A C 1
ATOM 1923 O O . TRP A 1 249 ? -52.786 2.118 44.059 1.00 91.62 249 TRP A O 1
ATOM 1933 N N . MET A 1 250 ? -52.589 3.967 42.800 1.00 89.38 250 MET A N 1
ATOM 1934 C CA . MET A 1 250 ? -51.898 4.757 43.830 1.00 89.38 250 MET A CA 1
ATOM 1935 C C . MET A 1 250 ? -52.749 4.887 45.096 1.00 89.38 250 MET A C 1
ATOM 1937 O O . MET A 1 250 ? -52.236 4.754 46.204 1.00 89.38 250 MET A O 1
ATOM 1941 N N . ARG A 1 251 ? -54.064 5.093 44.937 1.00 86.69 251 ARG A N 1
ATOM 1942 C CA . ARG A 1 251 ? -55.012 5.187 46.058 1.00 86.69 251 ARG A CA 1
ATOM 1943 C C . ARG A 1 251 ? -55.124 3.874 46.836 1.00 86.69 251 ARG A C 1
ATOM 1945 O O . ARG A 1 251 ? -55.304 3.903 48.048 1.00 86.69 251 ARG A O 1
ATOM 1952 N N . GLN A 1 252 ? -55.032 2.742 46.142 1.00 85.75 252 GLN A N 1
ATOM 1953 C CA . GLN A 1 252 ? -55.121 1.406 46.738 1.00 85.75 252 GLN A CA 1
ATOM 1954 C C . GLN A 1 252 ? -53.806 0.950 47.384 1.00 85.75 252 GLN A C 1
ATOM 1956 O O . GLN A 1 252 ? -53.830 0.095 48.264 1.00 85.75 252 GLN A O 1
ATOM 1961 N N . ASN A 1 253 ? -52.672 1.534 46.984 1.00 86.31 253 ASN A N 1
ATOM 1962 C CA . ASN A 1 253 ? -51.338 1.115 47.416 1.00 86.31 253 ASN A CA 1
ATOM 1963 C C . ASN A 1 253 ? -50.531 2.269 48.051 1.00 86.31 253 ASN A C 1
ATOM 1965 O O . ASN A 1 253 ? -49.401 2.526 47.631 1.00 86.31 253 ASN A O 1
ATOM 1969 N N . PRO A 1 254 ? -51.054 2.967 49.080 1.00 81.69 254 PRO A N 1
ATOM 1970 C CA . PRO A 1 254 ? -50.385 4.136 49.660 1.00 81.69 254 PRO A CA 1
ATOM 1971 C C . PRO A 1 254 ? -49.014 3.803 50.273 1.00 81.69 254 PRO A C 1
ATOM 1973 O O . PRO A 1 254 ? -48.096 4.617 50.221 1.00 81.69 254 PRO A O 1
ATOM 1976 N N . ASN A 1 255 ? -48.837 2.578 50.778 1.00 78.38 255 ASN A N 1
ATOM 1977 C CA . ASN A 1 255 ? -47.590 2.110 51.396 1.00 78.38 255 ASN A CA 1
ATOM 1978 C C . ASN A 1 255 ? -46.410 2.013 50.408 1.00 78.38 255 ASN A C 1
ATOM 1980 O O . ASN A 1 255 ? -45.259 1.941 50.821 1.00 78.38 255 ASN A O 1
ATOM 1984 N N . VAL A 1 256 ? -46.665 2.029 49.096 1.00 77.81 256 VAL A N 1
ATOM 1985 C CA . VAL A 1 256 ? -45.611 2.057 48.066 1.00 77.81 256 VAL A CA 1
ATOM 1986 C C . VAL A 1 256 ? -44.830 3.373 48.128 1.00 77.81 256 VAL A C 1
ATOM 1988 O O . VAL A 1 256 ? -43.628 3.403 47.866 1.00 77.81 256 VAL A O 1
ATOM 1991 N N . PHE A 1 257 ? -45.489 4.461 48.527 1.00 80.06 257 PHE A N 1
ATOM 1992 C CA . PHE A 1 257 ? -44.910 5.804 48.534 1.00 80.06 257 PHE A CA 1
ATOM 1993 C C . PHE A 1 257 ? -44.141 6.137 49.815 1.00 80.06 257 PHE A C 1
ATOM 1995 O O . PHE A 1 257 ? -43.557 7.208 49.913 1.00 80.06 257 PHE A O 1
ATOM 2002 N N . SER A 1 258 ? -44.051 5.214 50.776 1.00 76.31 258 SER A N 1
ATOM 2003 C CA . SER A 1 258 ? -43.204 5.392 5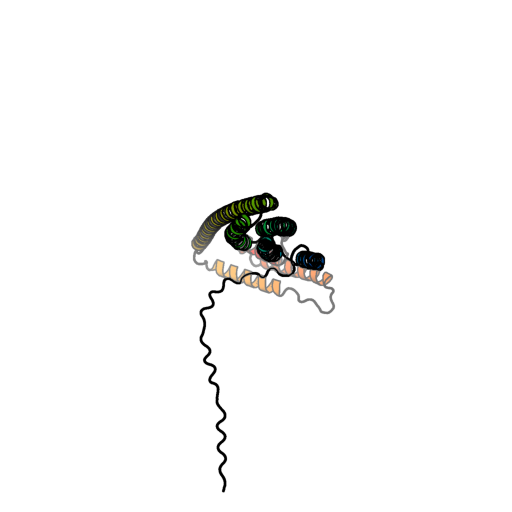1.962 1.00 76.31 258 SER A CA 1
ATOM 2004 C C . SER A 1 258 ? -41.748 4.954 51.746 1.00 76.31 258 SER A C 1
ATOM 2006 O O . SER A 1 258 ? -40.939 5.052 52.666 1.00 76.31 258 SER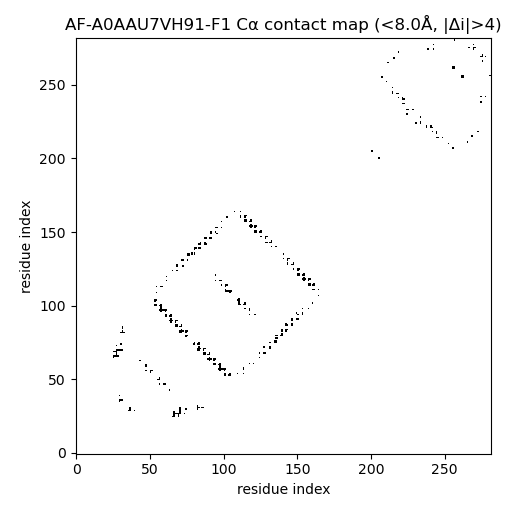 A O 1
ATOM 2008 N N . SER A 1 259 ? -41.393 4.446 50.556 1.00 77.69 259 SER A N 1
ATOM 2009 C CA . SER A 1 259 ? -40.051 3.943 50.230 1.00 77.69 259 SER A CA 1
ATOM 2010 C C . SER A 1 259 ? -39.510 4.548 48.940 1.00 77.69 259 SER A C 1
ATOM 2012 O O . SER A 1 259 ? -40.063 4.363 47.854 1.00 77.69 259 SER A O 1
ATOM 2014 N N . THR A 1 260 ? -38.338 5.178 49.028 1.00 74.12 260 THR A N 1
ATOM 2015 C CA . THR A 1 260 ? -37.628 5.746 47.872 1.00 74.12 260 THR A CA 1
ATOM 2016 C C . THR A 1 260 ? -37.313 4.698 46.797 1.00 74.12 260 THR A C 1
ATOM 2018 O O . THR A 1 260 ? -37.260 5.026 45.612 1.00 74.12 260 THR A O 1
ATOM 2021 N N . ALA A 1 261 ? -37.116 3.430 47.176 1.00 75.75 261 ALA A N 1
ATOM 2022 C CA . ALA A 1 261 ? -36.862 2.347 46.226 1.00 75.75 261 ALA A CA 1
ATOM 2023 C C . ALA A 1 261 ? -38.114 2.005 45.400 1.00 75.75 261 ALA A C 1
ATOM 2025 O O . ALA A 1 261 ? -38.033 1.879 44.177 1.00 75.75 261 ALA A O 1
ATOM 2026 N N . TYR A 1 262 ? -39.277 1.931 46.049 1.00 83.25 262 TYR A N 1
ATOM 2027 C CA . TYR A 1 262 ? -40.548 1.657 45.381 1.00 83.25 262 TYR A CA 1
ATOM 2028 C C . TYR A 1 262 ? -41.022 2.837 44.534 1.00 83.25 262 TYR A C 1
ATOM 2030 O O . TYR A 1 262 ? -41.466 2.630 43.406 1.00 83.25 262 TYR A O 1
ATOM 2038 N N . ILE A 1 263 ? -40.799 4.071 44.993 1.00 81.44 263 ILE A N 1
ATOM 2039 C CA . ILE A 1 263 ? -41.022 5.286 44.194 1.00 81.44 263 ILE A CA 1
ATOM 2040 C C . ILE A 1 263 ? -40.189 5.259 42.904 1.00 81.44 263 ILE A C 1
ATOM 2042 O O . ILE A 1 263 ? -40.713 5.514 41.819 1.00 81.44 263 ILE A O 1
ATOM 2046 N N . LYS A 1 264 ? -38.894 4.916 42.991 1.00 81.75 264 LYS A N 1
ATOM 2047 C CA . LYS A 1 264 ? -38.028 4.801 41.803 1.00 81.75 264 LYS A CA 1
ATOM 2048 C C . LYS A 1 264 ? -38.556 3.763 40.816 1.00 81.75 264 LYS A C 1
ATOM 2050 O O . LYS A 1 264 ? -38.583 4.028 39.618 1.00 81.75 264 LYS A O 1
ATOM 2055 N N . ARG A 1 265 ? -39.000 2.605 41.305 1.00 83.31 265 ARG A N 1
ATOM 2056 C CA . ARG A 1 265 ? -39.549 1.545 40.453 1.00 83.31 265 ARG A CA 1
ATOM 2057 C C . ARG A 1 265 ? -40.875 1.936 39.806 1.00 83.31 265 ARG A C 1
ATOM 2059 O O . ARG A 1 265 ? -41.048 1.720 38.612 1.00 83.31 265 ARG A O 1
ATOM 2066 N N . PHE A 1 266 ? -41.772 2.558 40.563 1.00 87.38 266 PHE A N 1
ATOM 2067 C CA . PHE A 1 266 ? -43.019 3.105 40.039 1.00 87.38 266 PHE A CA 1
ATOM 2068 C C . PHE A 1 266 ? -42.757 4.102 38.902 1.00 87.38 266 PHE A C 1
ATOM 2070 O O . PHE A 1 266 ? -43.350 3.981 37.835 1.00 87.38 266 PHE A O 1
ATOM 2077 N N . ASN A 1 267 ? -41.782 5.004 39.064 1.00 85.75 267 ASN A N 1
ATOM 2078 C CA . ASN A 1 267 ? -41.387 5.942 38.007 1.00 85.75 267 ASN A CA 1
ATOM 2079 C C . ASN A 1 267 ? -40.872 5.253 36.736 1.00 85.75 267 ASN A C 1
ATOM 2081 O O . ASN A 1 267 ? -41.176 5.707 35.632 1.00 85.75 267 ASN A O 1
ATOM 2085 N N . ILE A 1 268 ? -40.126 4.151 36.868 1.00 85.81 268 ILE A N 1
ATOM 2086 C CA . ILE A 1 268 ? -39.672 3.352 35.716 1.00 85.81 268 ILE A CA 1
ATOM 2087 C C . ILE A 1 268 ? -40.878 2.777 34.963 1.00 85.81 268 ILE A C 1
ATOM 2089 O O . ILE A 1 268 ? -40.936 2.889 33.738 1.00 85.81 268 ILE A O 1
ATOM 2093 N N . ILE A 1 269 ? -41.867 2.238 35.686 1.00 86.25 269 ILE A N 1
ATOM 2094 C CA . ILE A 1 269 ? -43.110 1.721 35.097 1.00 86.25 269 ILE A CA 1
ATOM 2095 C C . ILE A 1 269 ? -43.843 2.839 34.347 1.00 86.25 269 ILE A C 1
ATOM 2097 O O . ILE A 1 269 ? -44.110 2.695 33.157 1.00 86.25 269 ILE A O 1
ATOM 2101 N N . LEU A 1 270 ? -44.087 3.992 34.979 1.00 88.25 270 LEU A N 1
ATOM 2102 C CA . LEU A 1 270 ? -44.756 5.125 34.324 1.00 88.25 270 LEU A CA 1
ATOM 2103 C C . LEU A 1 270 ? -44.023 5.599 33.067 1.00 88.25 270 LEU A C 1
ATOM 2105 O O . LEU A 1 270 ? -44.653 5.841 32.037 1.00 88.25 270 LEU A O 1
ATOM 2109 N N . THR A 1 271 ? -42.692 5.675 33.126 1.00 86.00 271 THR A N 1
ATOM 2110 C CA . THR A 1 271 ? -41.862 6.061 31.978 1.00 86.00 271 THR A CA 1
ATOM 2111 C C . THR A 1 271 ? -42.023 5.077 30.822 1.00 86.00 271 THR A C 1
ATOM 2113 O O . THR A 1 271 ? -42.187 5.511 29.683 1.00 86.00 271 THR A O 1
ATOM 2116 N N . SER A 1 272 ? -42.068 3.768 31.100 1.00 85.81 272 SER A N 1
ATOM 2117 C CA . SER A 1 272 ? -42.246 2.736 30.066 1.00 85.81 272 SER A CA 1
ATOM 2118 C C . SER A 1 272 ? -43.584 2.831 29.317 1.00 85.81 272 SER A C 1
ATOM 2120 O O . SER A 1 272 ? -43.680 2.388 28.175 1.00 85.81 272 SER A O 1
ATOM 2122 N N . TYR A 1 273 ? -44.586 3.485 29.916 1.00 86.62 273 TYR A N 1
ATOM 2123 C CA . TYR A 1 273 ? -45.900 3.733 29.314 1.00 86.62 273 TYR A CA 1
ATOM 2124 C C . TYR A 1 273 ? -46.139 5.192 28.896 1.00 86.62 273 TYR A C 1
ATOM 2126 O O . TYR A 1 273 ? -47.259 5.536 28.516 1.00 86.62 273 TYR A O 1
ATOM 2134 N N . GLY A 1 274 ? -45.117 6.056 28.947 1.00 84.81 274 GLY A N 1
ATOM 2135 C CA . GLY A 1 274 ? -45.227 7.461 28.539 1.00 84.81 274 GLY A CA 1
ATOM 2136 C C . GLY A 1 274 ? -46.016 8.358 29.505 1.00 84.81 274 GLY A C 1
ATOM 2137 O O . GLY A 1 274 ? -46.548 9.378 29.076 1.00 84.81 274 GLY A O 1
ATOM 2138 N N . LEU A 1 275 ? -46.094 7.995 30.790 1.00 86.44 275 LEU A N 1
ATOM 2139 C CA . LEU A 1 275 ? -46.844 8.693 31.852 1.00 86.44 275 LEU A CA 1
ATOM 2140 C C . LEU A 1 275 ? -45.929 9.478 32.816 1.00 86.44 275 LEU A C 1
ATOM 2142 O O . LEU A 1 275 ? -46.160 9.522 34.024 1.00 86.44 275 LEU A O 1
ATOM 2146 N N . TYR A 1 276 ? -44.840 10.048 32.304 1.00 80.69 276 TYR A N 1
ATOM 2147 C CA . TYR A 1 276 ? -43.756 10.652 33.096 1.00 80.69 276 TYR A CA 1
ATOM 2148 C C . TYR A 1 276 ? -44.136 11.959 33.819 1.00 80.69 276 TYR A C 1
ATOM 2150 O O . TYR A 1 276 ? -43.388 12.434 34.669 1.00 80.69 276 TYR A O 1
ATOM 2158 N N . ASP A 1 277 ? -45.274 12.559 33.479 1.00 80.38 277 ASP A N 1
ATOM 2159 C CA . ASP A 1 277 ? -45.789 13.818 34.026 1.00 80.38 277 ASP A CA 1
ATOM 2160 C C . ASP A 1 277 ? -46.765 13.631 35.202 1.00 80.38 277 ASP A C 1
ATOM 2162 O O . ASP A 1 277 ? -47.206 14.605 35.822 1.00 80.38 277 ASP A O 1
ATOM 2166 N N . MET A 1 278 ? -47.084 12.383 35.546 1.00 81.50 278 MET A N 1
ATOM 2167 C CA . MET A 1 278 ? -47.949 12.051 36.674 1.00 81.50 278 MET A CA 1
ATOM 2168 C C . MET A 1 278 ? -47.305 12.446 38.007 1.00 81.50 278 MET A C 1
ATOM 2170 O O . MET A 1 278 ? -46.246 11.950 38.389 1.00 81.50 278 MET A O 1
ATOM 2174 N N . ARG A 1 279 ? -47.977 13.332 38.753 1.00 73.25 279 ARG A N 1
ATOM 2175 C CA . ARG A 1 279 ? -47.525 13.753 40.084 1.00 73.25 279 ARG A CA 1
ATOM 2176 C C . ARG A 1 279 ? -47.752 12.642 41.101 1.00 73.25 279 ARG A C 1
ATOM 2178 O O . ARG A 1 279 ? -48.888 12.226 41.324 1.00 73.25 279 ARG A O 1
ATOM 2185 N N . ILE A 1 280 ? -46.676 12.228 41.757 1.00 69.31 280 ILE A N 1
ATOM 2186 C CA . ILE A 1 280 ? -46.744 11.382 42.947 1.00 69.31 280 ILE A CA 1
ATOM 2187 C C . ILE A 1 280 ? -47.218 12.253 44.124 1.00 69.31 280 ILE A C 1
ATOM 2189 O O . ILE A 1 280 ? -46.708 13.371 44.270 1.00 69.31 280 ILE A O 1
ATOM 2193 N N . PRO A 1 281 ? -48.181 11.796 44.944 1.00 61.88 281 PRO A N 1
ATOM 2194 C CA . PRO A 1 281 ? -48.522 12.464 46.198 1.00 61.88 281 PRO A CA 1
ATOM 2195 C C . PRO A 1 281 ? -47.269 12.612 47.076 1.00 61.88 281 PRO A C 1
ATOM 2197 O O . PRO A 1 281 ? -46.519 11.649 47.222 1.00 61.88 281 PRO A O 1
ATOM 2200 N N . GLN A 1 282 ? -47.032 13.818 47.602 1.00 53.25 282 GLN A N 1
ATOM 2201 C CA . GLN A 1 282 ? -46.023 14.060 48.644 1.00 53.25 282 GLN A CA 1
ATOM 2202 C C . GLN A 1 282 ? -46.552 13.584 49.995 1.00 53.25 282 GLN A C 1
ATOM 2204 O O . GLN A 1 282 ? -47.767 13.787 50.231 1.00 53.25 282 GLN A O 1
#

pLDDT: mean 82.69, std 15.86, range [38.47, 98.31]

Radius of gyration: 39.18 Å; Cα contacts (8 Å, |Δi|>4): 224; chains: 1; bounding box: 91×84×90 Å

Solvent-accessible surface area (backbone atoms only — not comparable to full-atom values): 15638 Å² total; per-residue (Å²): 139,81,91,79,86,77,88,74,81,79,79,78,78,77,81,73,84,72,85,87,81,67,82,80,76,62,66,38,80,72,37,66,88,44,90,61,26,65,57,50,58,46,50,51,52,52,51,52,68,73,40,72,58,46,66,55,38,17,53,52,23,45,54,50,22,46,30,24,51,28,28,24,49,54,25,32,78,67,70,35,46,70,29,25,40,51,22,31,53,51,23,45,54,21,48,50,46,19,50,51,26,21,70,70,40,87,50,63,68,61,20,40,53,44,24,48,53,48,29,56,48,29,54,56,48,43,55,52,46,53,59,38,47,76,61,38,59,78,87,35,36,62,42,42,53,53,32,41,50,52,34,48,55,46,25,55,51,26,52,49,51,42,54,50,53,54,52,50,53,56,49,51,52,50,54,53,50,53,52,49,53,53,50,52,50,51,50,50,55,54,49,54,61,45,57,78,62,61,62,79,72,52,80,66,48,57,53,51,53,52,50,52,52,52,50,51,54,51,54,75,63,41,59,80,76,56,92,92,54,54,71,69,63,42,52,56,50,33,49,53,51,37,55,48,53,49,55,55,48,49,69,75,44,59,76,48,72,79,34,76,69,49,44,53,51,51,51,52,55,31,47,78,73,73,47,74,82,67,81,74,86,129

Foldseek 3Di:
DDDDDDDDDPPPPPPDPDPPPDPPQQALPDFPPDPCVVVVVVVLVVVLVPDDALLRNLVSLLSLLSNLLNNLQVCLVVLNLVRNLVSLVSNLVSLVSSLVSLLVDPDLVSSLVSLVVSLVSLVVSLVSLVVSLVRHPPSNNVSSVVSNVSSVVSNVVSVVSNVVSVVVVVVVVVVVVVVVVVVVVVVVVVVVVVVVVPPPDDPVRVVLVVLVVVLLVQLVVQDDDDPPDDPVVRVVNSLVSNLVSVVVSCVVCVVLVVDPVSVVVVCVSCVVSVNNVDDDDD

Secondary structure (DSSP, 8-state):
-----------------------------SPTTSTTHHHHHHHHHHHHHH--SHHHHHHHHHHHHHHHHHHHHHHHHTT-HHHHHHHHHHHHHHHHHHHHHHHT-SSHHHHHHHHHHHHHHHHHHHHHHHHHHHHS-HHH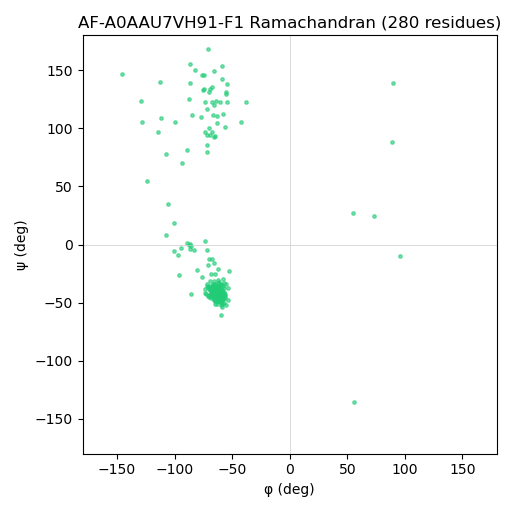HHHHHHHHHHHHHHHHHHHHHHHHHHHHHHHHHHHHHHHHHHHHHHHHHHHHHHHTT-S---HHHHHHHHHHHHHHHHHHSS-PPPTTS-HHHHHHHHHHHHHHHHHHHHHH-GGGGG-HHHHHHHHHHHHHTT-TTPPPP-

Mean predicted aligned error: 17.66 Å